Protein AF-A0AAU7ATS6-F1 (afdb_monomer_lite)

Sequence (263 aa):
MPSRSALPRCVAQILGCAVHEVPPADEGADPIAWTGAWLGRRGLTLVPVPDAPSFGFGGPWIARLADGRFVVRFGAPESDTIDDPDGGAAADVVAGWTVVPLDLAAWTPPAVREPTAGHIEAVLVFAEPTGPATAVAAVLAVPGRGLEGDRYWAGTGSMGGTERPGMQLTLVAAEDLEELGIPADVARRNIVTRGVDLDALIGREFRAGDVVLVGRRRCEPCAHLQRLSGDRPVLRPLVHRGGLRADVVTGGTLRPGDAVVPR

Secondary structure (DSSP, 8-state):
---TTHHHHHHHHHHTS-GGGSPPPPTTS-HHHHHHHHHHTTTEEEEEPTTTTT--EEEEEEEEETTS-EEEEEESTT--EEE-TT------EEEEEEEEES-TTT--PPPPPPPPPEEEEEEEE-SSSSSPPEE-S-EEEETTTEETTSTTTTT-BTTBSS-STT-SEEEEEHHHHHHHT--HHHHT-SEEEES--TTTTBT-EEEETTEEEEEEEE----HHHHHHTTTS--TTTTTTTS-EEEEEEE-EEE-TT-EEEE-

Radius of gyration: 20.19 Å; chains: 1; bounding box: 55×33×53 Å

Organism: NCBI:txid2997339

pLDDT: mean 88.01, std 11.86, range [30.38, 98.81]

Foldseek 3Di:
DQPLQAPLVLVCVQVVHDSVVRDGDDPPDDRQVRSQVVCVVVQKGKDKDPPQQQDFDQGWKWFAFPSGHIWIDHGGNLFQLTHGVVDDDDGGTDIIIDIDGNDPVPDDDDDQDAKWKWAWQWFWAALAQLGFTDTDQKWKQDFQQATPNHCQNVLNHPVGHSNDFLSRFFEAEPVLCVVLVHDPRLLVGGTYIYGTPQQSQAQFWKDFAPWIKHWHDAPQHHVSSVVSNPPDDDRVSCSVRSGTRIGTPDIDMHGRVTMIGTD

InterPro domains:
  IPR005302 Molybdenum cofactor sulfurase, C-terminal [PF03473] (180-260)
  IPR005302 Molybdenum cofactor sulfurase, C-terminal [PS51340] (134-263)
  IPR011037 Pyruvate kinase-like, insert domain superfamily [SSF50800] (116-261)
  IPR052716 MOSC domain-containing protein [PTHR36930] (115-261)

Structure (mmCIF, N/CA/C/O backbone):
data_AF-A0AAU7ATS6-F1
#
_entry.id   AF-A0AAU7ATS6-F1
#
loop_
_atom_site.group_PDB
_atom_site.id
_atom_site.type_symbol
_atom_site.label_atom_id
_atom_site.label_alt_id
_atom_site.label_comp_id
_atom_site.label_asym_id
_atom_site.label_entity_id
_atom_site.label_seq_id
_atom_site.pdbx_PDB_ins_code
_atom_site.Cartn_x
_atom_site.Cartn_y
_atom_site.Cartn_z
_atom_site.occupancy
_atom_site.B_iso_or_equiv
_atom_site.auth_seq_id
_atom_site.auth_comp_id
_atom_site.auth_asym_id
_atom_site.auth_atom_id
_atom_site.pdbx_PDB_model_num
ATOM 1 N N . MET A 1 1 ? 34.005 0.241 -13.886 1.00 30.38 1 MET A N 1
ATOM 2 C CA . MET A 1 1 ? 33.037 0.138 -15.002 1.00 30.38 1 MET A CA 1
ATOM 3 C C . MET A 1 1 ? 31.668 -0.033 -14.373 1.00 30.38 1 MET A C 1
ATOM 5 O O . MET A 1 1 ? 31.519 -1.004 -13.641 1.00 30.38 1 MET A O 1
ATOM 9 N N . PRO A 1 2 ? 30.723 0.905 -14.537 1.00 37.78 2 PRO A N 1
ATOM 10 C CA . PRO A 1 2 ? 29.405 0.755 -13.931 1.00 37.78 2 PRO A CA 1
ATOM 11 C C . PRO A 1 2 ? 28.734 -0.489 -14.526 1.00 37.78 2 PRO A C 1
ATOM 13 O O . PRO A 1 2 ? 28.804 -0.710 -15.737 1.00 37.78 2 PRO A O 1
ATOM 16 N N . SER A 1 3 ? 28.176 -1.334 -13.657 1.00 42.81 3 SER A N 1
ATOM 17 C CA . SER A 1 3 ? 27.426 -2.549 -13.997 1.00 42.81 3 SER A CA 1
ATOM 18 C C . SER A 1 3 ? 26.455 -2.254 -15.145 1.00 42.81 3 SER A C 1
ATOM 20 O O . SER A 1 3 ? 25.436 -1.596 -14.958 1.00 42.81 3 SER A O 1
ATOM 22 N N . ARG A 1 4 ? 26.750 -2.756 -16.353 1.00 48.88 4 ARG A N 1
ATOM 23 C CA . ARG A 1 4 ? 25.816 -2.757 -17.496 1.00 48.88 4 ARG A CA 1
ATOM 24 C C . ARG A 1 4 ? 24.593 -3.673 -17.243 1.00 48.88 4 ARG A C 1
ATOM 26 O O . ARG A 1 4 ? 23.782 -3.841 -18.146 1.00 48.88 4 ARG A O 1
ATOM 33 N N . SER A 1 5 ? 24.455 -4.289 -16.058 1.00 54.94 5 SER A N 1
ATOM 34 C CA . SER A 1 5 ? 23.592 -5.460 -15.823 1.00 54.94 5 SER A CA 1
ATOM 35 C C . SER A 1 5 ? 22.259 -5.204 -15.101 1.00 54.94 5 SER A C 1
ATOM 37 O O . SER A 1 5 ? 21.476 -6.139 -14.942 1.00 54.94 5 SER A O 1
ATOM 39 N N . ALA A 1 6 ? 21.952 -3.956 -14.734 1.00 76.31 6 ALA A N 1
ATOM 40 C CA . ALA A 1 6 ? 20.763 -3.657 -13.933 1.00 76.31 6 ALA A CA 1
ATOM 41 C C . ALA A 1 6 ? 19.457 -3.516 -14.746 1.00 76.31 6 ALA A C 1
ATOM 43 O O . ALA A 1 6 ? 18.404 -3.984 -14.315 1.00 76.31 6 ALA A O 1
ATOM 44 N N . LEU A 1 7 ? 19.491 -2.911 -15.943 1.00 89.31 7 LEU A N 1
ATOM 45 C CA . LEU A 1 7 ? 18.256 -2.563 -16.669 1.00 89.31 7 LEU A CA 1
ATOM 46 C C . LEU A 1 7 ? 17.419 -3.788 -17.100 1.00 89.31 7 LEU A C 1
ATOM 48 O O . LEU A 1 7 ? 16.217 -3.787 -16.822 1.00 89.31 7 LEU A O 1
ATOM 52 N N . PRO A 1 8 ? 17.992 -4.857 -17.696 1.00 91.56 8 PRO A N 1
ATOM 53 C CA . PRO A 1 8 ? 17.221 -6.058 -18.020 1.00 91.56 8 PRO A CA 1
ATOM 54 C C . PRO A 1 8 ? 16.580 -6.714 -16.794 1.00 91.56 8 PRO A C 1
ATOM 56 O O . PRO A 1 8 ? 15.461 -7.211 -16.884 1.00 91.56 8 PRO A O 1
ATOM 59 N N . ARG A 1 9 ? 17.245 -6.661 -15.629 1.00 89.75 9 ARG A N 1
ATOM 60 C CA . ARG A 1 9 ? 16.682 -7.147 -14.361 1.00 89.75 9 ARG A CA 1
ATOM 61 C C . ARG A 1 9 ? 15.489 -6.314 -13.909 1.00 89.75 9 ARG A C 1
ATOM 63 O O . ARG A 1 9 ? 14.468 -6.893 -13.551 1.00 89.75 9 ARG A O 1
ATOM 70 N N . CYS A 1 10 ? 15.587 -4.983 -13.973 1.00 91.00 10 CYS A N 1
ATOM 71 C CA . CYS A 1 10 ? 14.461 -4.099 -13.670 1.00 91.00 10 CYS A CA 1
ATOM 72 C C . CYS A 1 10 ? 13.261 -4.393 -14.577 1.00 91.00 10 CYS A C 1
ATOM 74 O O . CYS A 1 10 ? 12.141 -4.529 -14.094 1.00 91.00 10 CYS A O 1
ATOM 76 N N . VAL A 1 11 ? 13.492 -4.536 -15.885 1.00 93.25 11 VAL A N 1
ATOM 77 C CA . VAL A 1 11 ? 12.429 -4.847 -16.852 1.00 93.25 11 VAL A CA 1
ATOM 78 C C . VAL A 1 11 ? 11.821 -6.218 -16.574 1.00 93.25 11 VAL A C 1
ATOM 80 O O . VAL A 1 11 ? 10.604 -6.320 -16.479 1.00 93.25 11 VAL A O 1
ATOM 83 N N . ALA A 1 12 ? 12.642 -7.254 -16.387 1.00 90.75 12 ALA A N 1
ATOM 84 C CA . ALA A 1 12 ? 12.163 -8.604 -16.092 1.00 90.75 12 ALA A CA 1
ATOM 85 C C . ALA A 1 12 ? 11.291 -8.628 -14.834 1.00 90.75 12 ALA A C 1
ATOM 87 O O . ALA A 1 12 ? 10.216 -9.221 -14.822 1.00 90.75 12 ALA A O 1
ATOM 88 N N . GLN A 1 13 ? 11.716 -7.901 -13.801 1.00 86.75 13 GLN A N 1
ATOM 89 C CA . GLN A 1 13 ? 10.957 -7.742 -12.572 1.00 86.75 13 GLN A CA 1
ATOM 90 C C . GLN A 1 13 ? 9.608 -7.053 -12.794 1.00 86.75 13 GLN A C 1
ATOM 92 O O . GLN A 1 13 ? 8.604 -7.538 -12.280 1.00 86.75 13 GLN A O 1
ATOM 97 N N . ILE A 1 14 ? 9.566 -5.951 -13.548 1.00 89.19 14 ILE A N 1
ATOM 98 C CA . ILE A 1 14 ? 8.311 -5.242 -13.849 1.00 89.19 14 ILE A CA 1
ATOM 99 C C . ILE A 1 14 ? 7.358 -6.123 -14.663 1.00 89.19 14 ILE A C 1
ATOM 101 O O . ILE A 1 14 ? 6.153 -6.098 -14.429 1.00 89.19 14 ILE A O 1
ATOM 105 N N . LEU A 1 15 ? 7.890 -6.911 -15.598 1.00 90.75 15 LEU A N 1
ATOM 106 C CA . LEU A 1 15 ? 7.104 -7.820 -16.434 1.00 90.75 15 LEU A CA 1
ATOM 107 C C . LEU A 1 15 ? 6.744 -9.139 -15.735 1.00 90.75 15 LEU A C 1
ATOM 109 O O . LEU A 1 15 ? 5.953 -9.907 -16.277 1.00 90.75 15 LEU A O 1
ATOM 113 N N . GLY A 1 16 ? 7.323 -9.421 -14.564 1.00 87.69 16 GLY A N 1
ATOM 114 C CA . GLY A 1 16 ? 7.152 -10.697 -13.870 1.00 87.69 16 GLY A CA 1
ATOM 115 C C . GLY A 1 16 ? 7.718 -11.900 -14.636 1.00 87.69 16 GLY A C 1
ATOM 116 O O . GLY A 1 16 ? 7.219 -13.009 -14.462 1.00 87.69 16 GLY A O 1
ATOM 117 N N . CYS A 1 17 ? 8.730 -11.700 -15.487 1.00 89.50 17 CYS A N 1
ATOM 118 C CA . CYS A 1 17 ? 9.369 -12.757 -16.277 1.00 89.50 17 CYS A CA 1
ATOM 119 C C . CYS A 1 17 ? 10.804 -13.050 -15.805 1.00 89.50 17 CYS A C 1
ATOM 121 O O . CYS A 1 17 ? 11.361 -12.356 -14.947 1.00 89.50 17 CYS A O 1
ATOM 123 N N . ALA A 1 18 ? 11.424 -14.104 -16.338 1.00 87.88 18 ALA A N 1
ATOM 124 C CA . ALA A 1 18 ? 12.795 -14.448 -15.999 1.00 87.88 18 ALA A CA 1
ATOM 125 C C . ALA A 1 18 ? 13.794 -13.487 -16.665 1.00 87.88 18 ALA A C 1
ATOM 127 O O . ALA A 1 18 ? 13.645 -13.094 -17.818 1.00 87.88 18 ALA A O 1
ATOM 128 N N . VAL A 1 19 ? 14.880 -13.148 -15.959 1.00 87.69 19 VAL A N 1
ATOM 129 C CA . VAL A 1 19 ? 15.877 -12.161 -16.431 1.00 87.69 19 VAL A CA 1
ATOM 130 C C . VAL A 1 19 ? 16.465 -12.519 -17.797 1.00 87.69 19 VAL A C 1
ATOM 132 O O . VAL A 1 19 ? 16.678 -11.635 -18.616 1.00 87.69 19 VAL A O 1
ATOM 135 N N . HIS A 1 20 ? 16.699 -13.804 -18.071 1.00 88.62 20 HIS A N 1
ATOM 136 C CA . HIS A 1 20 ? 17.261 -14.255 -19.347 1.00 88.62 20 HIS A CA 1
ATOM 137 C C . HIS A 1 20 ? 16.306 -14.063 -20.539 1.00 88.62 20 HIS A C 1
ATOM 139 O O . HIS A 1 20 ? 16.749 -14.111 -21.684 1.00 88.62 20 HIS A O 1
ATOM 145 N N . GLU A 1 21 ? 15.014 -13.838 -20.287 1.00 90.12 21 GLU A N 1
ATOM 146 C CA . GLU A 1 21 ? 14.040 -13.494 -21.325 1.00 90.12 21 GLU A CA 1
ATOM 147 C C . GLU A 1 21 ? 14.174 -12.034 -21.770 1.00 90.12 21 GLU A C 1
ATOM 149 O O . GLU A 1 21 ? 13.700 -11.686 -22.854 1.00 90.12 21 GLU A O 1
ATOM 154 N N . VAL A 1 22 ? 14.832 -11.191 -20.962 1.00 92.25 22 VAL A N 1
ATOM 155 C CA . VAL A 1 22 ? 15.135 -9.794 -21.276 1.00 92.25 22 VAL A CA 1
ATOM 156 C C . VAL A 1 22 ? 16.600 -9.682 -21.712 1.00 92.25 22 VAL A C 1
ATOM 158 O O . VAL A 1 22 ? 17.509 -9.717 -20.881 1.00 92.25 22 VAL A O 1
ATOM 161 N N . PRO A 1 23 ? 16.868 -9.558 -23.018 1.00 91.31 23 PRO A N 1
ATOM 162 C CA . PRO A 1 23 ? 18.227 -9.467 -23.518 1.00 91.31 23 PRO A CA 1
ATOM 163 C C . PRO A 1 23 ? 18.883 -8.130 -23.116 1.00 91.31 23 PRO A C 1
ATOM 165 O O . PRO A 1 23 ? 18.192 -7.117 -22.979 1.00 91.31 23 PRO A O 1
ATOM 168 N N . PRO A 1 24 ? 20.209 -8.106 -22.897 1.00 90.31 24 PRO A N 1
ATOM 169 C CA . PRO A 1 24 ? 20.939 -6.865 -22.664 1.00 90.31 24 PRO A CA 1
ATOM 170 C C . PRO A 1 24 ? 21.040 -6.046 -23.953 1.00 90.31 24 PRO A C 1
ATOM 172 O O . PRO A 1 24 ? 20.995 -6.604 -25.047 1.00 90.31 24 PRO A O 1
ATOM 175 N N . ALA A 1 25 ? 21.236 -4.733 -23.815 1.00 89.75 25 ALA A N 1
ATOM 176 C CA . ALA A 1 25 ? 21.478 -3.869 -24.963 1.00 89.75 25 ALA A CA 1
ATOM 177 C C . ALA A 1 25 ? 22.769 -4.249 -25.700 1.00 89.75 25 ALA A C 1
ATOM 179 O O . ALA A 1 25 ? 23.770 -4.604 -25.066 1.00 89.75 25 ALA A O 1
ATOM 180 N N . ASP A 1 26 ? 22.739 -4.128 -27.029 1.00 88.00 26 ASP A N 1
ATOM 181 C CA . ASP A 1 26 ? 23.907 -4.369 -27.875 1.00 88.00 26 ASP A CA 1
ATOM 182 C C . ASP A 1 26 ? 25.075 -3.457 -27.478 1.00 88.00 26 ASP A C 1
ATOM 184 O O . ASP A 1 26 ? 24.902 -2.348 -26.958 1.00 88.00 26 ASP A O 1
ATOM 188 N N . GLU A 1 27 ? 26.299 -3.917 -27.729 1.00 85.94 27 GLU A N 1
ATOM 189 C CA . GLU A 1 27 ? 27.485 -3.147 -27.382 1.00 85.94 27 GLU A CA 1
ATOM 190 C C . GLU A 1 27 ? 27.500 -1.784 -28.095 1.00 85.94 27 GLU A C 1
ATOM 192 O O . GLU A 1 27 ? 27.431 -1.694 -29.317 1.00 85.94 27 GLU A O 1
ATOM 197 N N . GLY A 1 28 ? 27.588 -0.706 -27.308 1.00 85.25 28 GLY A N 1
ATOM 198 C CA . GLY A 1 28 ? 27.597 0.670 -27.815 1.00 85.25 28 GLY A CA 1
ATOM 199 C C . GLY A 1 28 ? 26.212 1.275 -28.071 1.00 85.25 28 GLY A C 1
ATOM 200 O O . GLY A 1 28 ? 26.135 2.473 -28.338 1.00 85.25 28 GLY A O 1
ATOM 201 N N . ALA A 1 29 ? 25.129 0.502 -27.945 1.00 89.00 29 ALA A N 1
ATOM 202 C CA . ALA A 1 29 ? 23.770 1.030 -28.023 1.00 89.00 29 ALA A CA 1
ATOM 203 C C . ALA A 1 29 ? 23.381 1.789 -26.742 1.00 89.00 29 ALA A C 1
ATOM 205 O O . ALA A 1 29 ? 23.835 1.462 -25.641 1.00 89.00 29 ALA A O 1
ATOM 206 N N . ASP A 1 30 ? 22.493 2.781 -26.875 1.00 90.88 30 ASP A N 1
ATOM 207 C CA . ASP A 1 30 ? 21.832 3.381 -25.715 1.00 90.88 30 ASP A CA 1
ATOM 208 C C . ASP A 1 30 ? 20.895 2.343 -25.063 1.00 90.88 30 ASP A C 1
ATOM 210 O O . ASP A 1 30 ? 19.980 1.847 -25.735 1.00 90.88 30 ASP A O 1
ATOM 214 N N . PRO A 1 31 ? 21.081 2.000 -23.772 1.00 90.75 31 PRO A N 1
ATOM 215 C CA . PRO A 1 31 ? 20.318 0.929 -23.141 1.00 90.75 31 PRO A CA 1
ATOM 216 C C . PRO A 1 31 ? 18.808 1.167 -23.119 1.00 90.75 31 PRO A C 1
ATOM 218 O O . PRO A 1 31 ? 18.041 0.212 -23.234 1.00 90.75 31 PRO A O 1
ATOM 221 N N . ILE A 1 32 ? 18.368 2.420 -22.983 1.00 92.94 32 ILE A N 1
ATOM 222 C CA . ILE A 1 32 ? 16.947 2.767 -22.889 1.00 92.94 32 ILE A CA 1
ATOM 223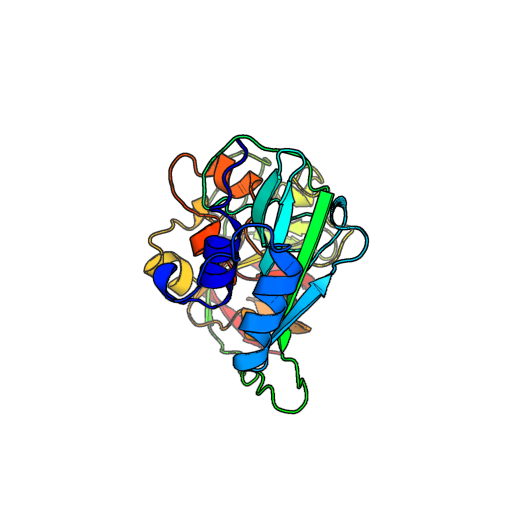 C C . ILE A 1 32 ? 16.282 2.670 -24.257 1.00 92.94 32 ILE A C 1
ATOM 225 O O . ILE A 1 32 ? 15.263 1.991 -24.384 1.00 92.94 32 ILE A O 1
ATOM 229 N N . ALA A 1 33 ? 16.864 3.289 -25.287 1.00 92.50 33 ALA A N 1
ATOM 230 C CA . ALA A 1 33 ? 16.341 3.235 -26.648 1.00 92.50 33 ALA A CA 1
ATOM 231 C C . ALA A 1 33 ? 16.272 1.791 -27.165 1.00 92.50 33 ALA A C 1
ATOM 233 O O . ALA A 1 33 ? 15.258 1.373 -27.728 1.00 92.50 33 ALA A O 1
ATOM 234 N N . TRP A 1 34 ? 17.322 1.007 -26.910 1.00 94.38 34 TRP A N 1
ATOM 235 C CA . TRP A 1 34 ? 17.371 -0.399 -27.294 1.00 94.38 34 TRP A CA 1
ATOM 236 C C . TRP A 1 34 ? 16.294 -1.225 -26.574 1.00 94.38 34 TRP A C 1
ATOM 238 O O . TRP A 1 34 ? 15.533 -1.958 -27.209 1.00 94.38 34 TRP A O 1
ATOM 248 N N . THR A 1 35 ? 16.164 -1.048 -25.254 1.00 94.62 35 THR A N 1
ATOM 249 C CA . THR A 1 35 ? 15.143 -1.738 -24.447 1.00 94.62 35 THR A CA 1
ATOM 250 C C . THR A 1 35 ? 13.732 -1.348 -24.883 1.00 94.62 35 THR A C 1
ATOM 252 O O . THR A 1 35 ? 12.859 -2.209 -24.978 1.00 94.62 35 THR A O 1
ATOM 255 N N . GLY A 1 36 ? 13.504 -0.073 -25.212 1.00 94.06 36 GLY A N 1
ATOM 256 C CA . GLY A 1 36 ? 12.238 0.412 -25.759 1.00 94.06 36 GLY A CA 1
ATOM 257 C C . GLY A 1 36 ? 11.872 -0.271 -27.080 1.00 94.06 36 GLY A C 1
ATOM 258 O O . GLY A 1 36 ? 10.744 -0.733 -27.239 1.00 94.06 36 GLY A O 1
ATOM 259 N N . ALA A 1 37 ? 12.831 -0.428 -27.997 1.00 93.94 37 ALA A N 1
ATOM 260 C CA . ALA A 1 37 ? 12.611 -1.151 -29.252 1.00 93.94 37 ALA A CA 1
ATOM 261 C C . ALA A 1 37 ? 12.285 -2.641 -29.025 1.00 93.94 37 ALA A C 1
ATOM 263 O O . ALA A 1 37 ? 11.419 -3.204 -29.703 1.00 93.94 37 ALA A O 1
ATOM 264 N N . TRP A 1 38 ? 12.940 -3.284 -28.053 1.00 94.94 38 TRP A N 1
ATOM 265 C CA . TRP A 1 38 ? 12.645 -4.668 -27.670 1.00 94.94 38 TRP A CA 1
ATOM 266 C C . TRP A 1 38 ? 11.255 -4.822 -27.022 1.00 94.94 38 TRP A C 1
ATOM 268 O O . TRP A 1 38 ? 10.526 -5.763 -27.357 1.00 94.94 38 TRP A O 1
ATOM 278 N N . LEU A 1 39 ? 10.859 -3.888 -26.148 1.00 95.50 39 LEU A N 1
ATOM 279 C CA . LEU A 1 39 ? 9.521 -3.821 -25.545 1.00 95.50 39 LEU A CA 1
ATOM 280 C C . LEU A 1 39 ? 8.432 -3.594 -26.601 1.00 95.50 39 LEU A C 1
ATOM 282 O O . LEU A 1 39 ? 7.359 -4.189 -26.503 1.00 95.50 39 LEU A O 1
ATOM 286 N N . GLY A 1 40 ? 8.726 -2.826 -27.653 1.00 93.56 40 GLY A N 1
ATOM 287 C CA . GLY A 1 40 ? 7.796 -2.568 -28.755 1.00 93.56 40 GLY A CA 1
ATOM 288 C C . GLY A 1 40 ? 7.290 -3.845 -29.432 1.00 93.56 40 GLY A C 1
ATOM 289 O O . GLY A 1 40 ? 6.115 -3.939 -29.780 1.00 93.56 40 GLY A O 1
ATOM 290 N N . ARG A 1 41 ? 8.125 -4.893 -29.515 1.00 91.25 41 ARG A N 1
ATOM 291 C CA . ARG A 1 41 ? 7.722 -6.218 -30.038 1.00 91.25 41 ARG A CA 1
ATOM 292 C C . ARG A 1 41 ? 6.691 -6.942 -29.164 1.00 91.25 41 ARG A C 1
ATOM 294 O O . ARG A 1 41 ? 6.143 -7.953 -29.585 1.00 91.25 41 ARG A O 1
ATOM 301 N N . ARG A 1 42 ? 6.459 -6.445 -27.950 1.00 92.06 42 ARG A N 1
ATOM 302 C CA . ARG A 1 42 ? 5.499 -6.952 -26.960 1.00 92.06 42 ARG A CA 1
ATOM 303 C C . ARG A 1 42 ? 4.333 -5.986 -26.743 1.00 92.06 42 ARG A C 1
ATOM 305 O O . ARG A 1 42 ? 3.580 -6.160 -25.795 1.00 92.06 42 ARG A O 1
ATOM 312 N N . GLY A 1 43 ? 4.197 -4.959 -27.588 1.00 92.56 43 GLY A N 1
ATOM 313 C CA . GLY A 1 43 ? 3.166 -3.934 -27.425 1.00 92.56 43 GLY A CA 1
ATOM 314 C C . GLY A 1 43 ? 3.380 -3.056 -26.190 1.00 92.56 43 GLY A C 1
ATOM 315 O O . GLY A 1 43 ? 2.412 -2.533 -25.648 1.00 92.56 43 GLY A O 1
ATOM 316 N N . LEU A 1 44 ? 4.626 -2.905 -25.733 1.00 95.00 44 LEU A N 1
ATOM 317 C CA . LEU A 1 44 ? 5.008 -2.082 -24.586 1.00 95.00 44 LEU A CA 1
ATOM 318 C C . LEU A 1 44 ? 6.006 -0.998 -25.010 1.00 95.00 44 LEU A C 1
ATOM 320 O O . LEU A 1 44 ? 6.661 -1.109 -26.044 1.00 95.00 44 LEU A O 1
ATOM 324 N N . THR A 1 45 ? 6.172 0.034 -24.190 1.00 93.81 45 THR A N 1
ATOM 325 C CA . THR A 1 45 ? 7.206 1.059 -24.375 1.00 93.81 45 THR A CA 1
ATOM 326 C C . THR A 1 45 ? 7.698 1.610 -23.037 1.00 93.81 45 THR A C 1
ATOM 328 O O . THR A 1 45 ? 7.055 1.416 -22.004 1.00 93.81 45 THR A O 1
ATOM 331 N N . LEU A 1 46 ? 8.844 2.296 -23.057 1.00 94.62 46 LEU A N 1
ATOM 332 C CA . LEU A 1 46 ? 9.345 3.088 -21.934 1.00 94.62 46 LEU A CA 1
ATOM 333 C C . LEU A 1 46 ? 8.952 4.549 -22.137 1.00 94.62 46 LEU A C 1
ATOM 335 O O . LEU A 1 46 ? 9.375 5.180 -23.106 1.00 94.62 46 LEU A O 1
ATOM 339 N N . VAL A 1 47 ? 8.191 5.101 -21.197 1.00 93.56 47 VAL A N 1
ATOM 340 C CA . VAL A 1 47 ? 7.870 6.531 -21.165 1.00 93.56 47 VAL A CA 1
ATOM 341 C C . VAL A 1 47 ? 8.751 7.203 -20.117 1.00 93.56 47 VAL A C 1
ATOM 343 O O . VAL A 1 47 ? 8.738 6.762 -18.966 1.00 93.56 47 VAL A O 1
ATOM 346 N N . PRO A 1 48 ? 9.531 8.239 -20.482 1.00 93.94 48 PRO A N 1
ATOM 347 C CA . PRO A 1 48 ? 10.338 8.968 -19.519 1.00 93.94 48 PRO A CA 1
ATOM 348 C C . PRO A 1 48 ? 9.446 9.673 -18.501 1.00 93.94 48 PRO A C 1
ATOM 350 O O . PRO A 1 48 ? 8.414 10.257 -18.831 1.00 93.94 48 PRO A O 1
ATOM 353 N N . VAL A 1 49 ? 9.884 9.626 -17.255 1.00 90.06 49 VAL A N 1
ATOM 354 C CA . VAL A 1 49 ? 9.233 10.272 -16.128 1.00 90.06 49 VAL A CA 1
ATOM 355 C C . VAL A 1 49 ? 9.734 11.717 -16.017 1.00 90.06 49 VAL A C 1
ATOM 357 O O . VAL A 1 49 ? 10.945 11.923 -15.882 1.00 90.06 49 VAL A O 1
ATOM 360 N N . PRO A 1 50 ? 8.845 12.726 -16.043 1.00 83.25 50 PRO A N 1
ATOM 361 C CA . PRO A 1 50 ? 9.234 14.094 -15.730 1.00 83.25 50 PRO A CA 1
ATOM 362 C C . PRO A 1 50 ? 9.562 14.218 -14.237 1.00 83.25 50 PRO A C 1
ATOM 364 O O . PRO A 1 50 ? 8.847 13.671 -13.402 1.00 83.25 50 PRO A O 1
ATOM 367 N N . ASP A 1 51 ? 10.638 14.942 -13.919 1.00 85.56 51 ASP A N 1
ATOM 368 C CA . ASP A 1 51 ? 11.102 15.192 -12.545 1.00 85.56 51 ASP A CA 1
ATOM 369 C C . ASP A 1 51 ? 11.217 13.915 -11.685 1.00 85.56 51 ASP A C 1
ATOM 371 O O . ASP A 1 51 ? 10.632 13.782 -10.612 1.00 85.56 51 ASP A O 1
ATOM 375 N N . ALA A 1 52 ? 11.993 12.943 -12.178 1.00 86.50 52 ALA A N 1
ATOM 376 C CA . ALA A 1 52 ? 12.194 11.643 -11.533 1.00 86.50 52 ALA A CA 1
ATOM 377 C C . ALA A 1 52 ? 12.514 11.678 -10.017 1.00 86.50 52 ALA A C 1
ATOM 379 O O . ALA A 1 52 ? 12.029 10.785 -9.321 1.00 86.50 52 ALA A O 1
ATOM 380 N N . PRO A 1 53 ? 13.269 12.655 -9.466 1.00 82.75 53 PRO A N 1
ATOM 381 C CA . PRO A 1 53 ? 13.499 12.741 -8.021 1.00 82.75 53 PRO A CA 1
ATOM 382 C C . PRO A 1 53 ? 12.223 12.936 -7.193 1.00 82.75 53 PRO A C 1
ATOM 384 O O . PRO A 1 53 ? 12.139 12.425 -6.078 1.00 82.75 53 PRO A O 1
ATOM 387 N N . SER A 1 54 ? 11.239 13.666 -7.724 1.00 79.25 54 SER A N 1
ATOM 388 C CA . SER A 1 54 ? 9.968 13.945 -7.046 1.00 79.25 54 SER A CA 1
ATOM 389 C C . SER A 1 54 ? 8.822 13.057 -7.538 1.00 79.25 54 SER A C 1
ATOM 391 O O . SER A 1 54 ? 7.692 13.177 -7.060 1.00 79.25 54 SER A O 1
ATOM 393 N N . PHE A 1 55 ? 9.091 12.156 -8.487 1.00 80.38 55 PHE A N 1
ATOM 394 C CA . PHE A 1 55 ? 8.053 11.370 -9.127 1.00 80.38 55 PHE A CA 1
ATOM 395 C C . PHE A 1 55 ? 7.407 10.364 -8.178 1.00 80.38 55 PHE A C 1
ATOM 397 O O . PHE A 1 55 ? 8.065 9.571 -7.501 1.00 80.38 55 PHE A O 1
ATOM 404 N N . GLY A 1 56 ? 6.077 10.377 -8.187 1.00 71.19 56 GLY A N 1
ATOM 405 C CA . GLY A 1 56 ? 5.243 9.437 -7.465 1.00 71.19 56 GLY A CA 1
ATOM 406 C C . GLY A 1 56 ? 4.363 8.641 -8.407 1.00 71.19 56 GLY A C 1
ATOM 407 O O . GLY A 1 56 ? 3.574 9.222 -9.150 1.00 71.19 56 GLY A O 1
ATOM 408 N N . PHE A 1 57 ? 4.431 7.317 -8.323 1.00 74.31 57 PHE A N 1
ATOM 409 C CA . PHE A 1 57 ? 3.598 6.432 -9.128 1.00 74.31 57 PHE A CA 1
ATOM 410 C C . PHE A 1 57 ? 3.134 5.234 -8.307 1.00 74.31 57 PHE A C 1
ATOM 412 O O . PHE A 1 57 ? 3.924 4.583 -7.636 1.00 74.31 57 PHE A O 1
ATOM 419 N N . GLY A 1 58 ? 1.834 4.935 -8.346 1.00 69.50 58 GLY A N 1
ATOM 420 C CA . GLY A 1 58 ? 1.256 3.811 -7.601 1.00 69.50 58 GLY A CA 1
ATOM 421 C C . GLY A 1 58 ? 1.699 2.429 -8.097 1.00 69.50 58 GLY A C 1
ATOM 422 O O . GLY A 1 58 ? 1.421 1.443 -7.425 1.00 69.50 58 GLY A O 1
ATOM 423 N N . GLY A 1 59 ? 2.371 2.353 -9.249 1.00 78.50 59 GLY A N 1
ATOM 424 C CA . GLY A 1 59 ? 2.956 1.132 -9.796 1.00 78.50 59 GLY A CA 1
ATOM 425 C C . GLY A 1 59 ? 4.489 1.148 -9.795 1.00 78.50 59 GLY A C 1
ATOM 426 O O . GLY A 1 59 ? 5.110 2.104 -9.316 1.00 78.50 59 GLY A O 1
ATOM 427 N N . PRO A 1 60 ? 5.116 0.094 -10.338 1.00 85.44 60 PRO A N 1
ATOM 428 C CA . PRO A 1 60 ? 6.559 0.046 -10.483 1.00 85.44 60 PRO A CA 1
ATOM 429 C C . PRO A 1 60 ? 7.053 0.985 -11.586 1.00 85.44 60 PRO A C 1
ATOM 431 O O . PRO A 1 60 ? 6.435 1.115 -12.644 1.00 85.44 60 PRO A O 1
ATOM 434 N N . TRP A 1 61 ? 8.219 1.578 -11.376 1.00 89.12 61 TRP A N 1
ATOM 435 C CA . TRP A 1 61 ? 8.942 2.331 -12.396 1.00 89.12 61 TRP A CA 1
ATOM 436 C C . TRP A 1 61 ? 10.447 2.113 -12.254 1.00 89.12 61 TRP A C 1
ATOM 438 O O . TRP A 1 61 ? 10.943 1.706 -11.204 1.00 89.12 61 TRP A O 1
ATOM 448 N N . ILE A 1 62 ? 11.180 2.341 -13.336 1.00 91.44 62 ILE A N 1
ATOM 449 C CA . ILE A 1 62 ? 12.630 2.171 -13.393 1.00 91.44 62 ILE A CA 1
ATOM 450 C C . ILE A 1 62 ? 13.266 3.518 -13.085 1.00 91.44 62 ILE A C 1
ATOM 452 O O . ILE A 1 62 ? 13.028 4.477 -13.814 1.00 91.44 62 ILE A O 1
ATOM 456 N N . ALA A 1 63 ? 14.103 3.589 -12.057 1.00 90.00 63 ALA A N 1
ATOM 457 C CA . ALA A 1 63 ? 14.927 4.756 -11.771 1.00 90.00 63 ALA A CA 1
ATOM 458 C C . ALA A 1 63 ? 16.378 4.485 -12.157 1.00 90.00 63 ALA A C 1
ATOM 460 O O . ALA A 1 63 ? 16.893 3.392 -11.931 1.00 90.00 63 ALA A O 1
ATOM 461 N N . ARG A 1 64 ? 17.055 5.497 -12.696 1.00 90.75 64 ARG A N 1
ATOM 462 C CA . ARG A 1 64 ? 18.512 5.519 -12.814 1.00 90.75 64 ARG A CA 1
ATOM 463 C C . ARG A 1 64 ? 19.083 6.370 -11.692 1.00 90.75 64 ARG A C 1
ATOM 465 O O . ARG A 1 64 ? 18.643 7.503 -11.495 1.00 90.75 64 ARG A O 1
ATOM 472 N N . LEU A 1 65 ? 20.070 5.824 -10.996 1.00 87.81 65 LEU A N 1
ATOM 473 C CA . LEU A 1 65 ? 20.770 6.489 -9.906 1.00 87.81 65 LEU A CA 1
ATOM 474 C C . LEU A 1 65 ? 21.990 7.268 -10.420 1.00 87.81 65 LEU A C 1
ATOM 476 O O . LEU A 1 65 ? 22.495 7.015 -11.520 1.00 87.81 65 LEU A O 1
ATOM 480 N N . ALA A 1 66 ? 22.479 8.216 -9.620 1.00 87.81 66 ALA A N 1
ATOM 481 C CA . ALA A 1 66 ? 23.636 9.055 -9.938 1.00 87.81 66 ALA A CA 1
ATOM 482 C C . ALA A 1 66 ? 24.924 8.246 -10.191 1.00 87.81 66 ALA A C 1
ATOM 484 O O . ALA A 1 66 ? 25.774 8.660 -10.976 1.00 87.81 66 ALA A O 1
ATOM 485 N N . ASP A 1 67 ? 25.043 7.062 -9.586 1.00 85.50 67 ASP A N 1
ATOM 486 C CA . ASP A 1 67 ? 26.150 6.121 -9.803 1.00 85.50 67 ASP A CA 1
ATOM 487 C C . ASP A 1 67 ? 26.005 5.259 -11.078 1.00 85.50 67 ASP A C 1
ATOM 489 O O . ASP A 1 67 ? 26.869 4.436 -11.389 1.00 85.50 67 ASP A O 1
ATOM 493 N N . GLY A 1 68 ? 24.928 5.467 -11.842 1.00 84.75 68 GLY A N 1
ATOM 494 C CA . GLY A 1 68 ? 24.653 4.806 -13.114 1.00 84.75 68 GLY A CA 1
ATOM 495 C C . GLY A 1 68 ? 23.862 3.502 -13.015 1.00 84.75 68 GLY A C 1
ATOM 496 O O . GLY A 1 68 ? 23.520 2.952 -14.063 1.00 84.75 68 GLY A O 1
ATOM 497 N N . ARG A 1 69 ? 23.547 3.008 -11.810 1.00 86.94 69 ARG A N 1
ATOM 498 C CA . ARG A 1 69 ? 22.714 1.808 -11.633 1.00 86.94 69 ARG A CA 1
ATOM 499 C C . ARG A 1 69 ? 21.252 2.077 -11.982 1.00 86.94 69 ARG A C 1
ATOM 501 O O . ARG A 1 69 ? 20.783 3.214 -11.913 1.00 86.94 69 ARG A O 1
ATOM 508 N N . PHE A 1 70 ? 20.535 1.012 -12.332 1.00 88.94 70 PHE A N 1
ATOM 509 C CA . PHE A 1 70 ? 19.084 1.026 -12.497 1.00 88.94 70 PHE A CA 1
ATOM 510 C C . PHE A 1 70 ? 18.431 0.258 -11.352 1.00 88.94 70 PHE A C 1
ATOM 512 O O . PHE A 1 70 ? 18.908 -0.808 -10.976 1.00 88.94 70 PHE A O 1
ATOM 519 N N . VAL A 1 71 ? 17.339 0.787 -10.812 1.00 86.75 71 VAL A N 1
ATOM 520 C CA . VAL A 1 71 ? 16.580 0.162 -9.723 1.00 86.75 71 VAL A CA 1
ATOM 521 C C . VAL A 1 71 ? 15.090 0.206 -10.025 1.00 86.75 71 VAL A C 1
ATOM 523 O O . VAL A 1 71 ? 14.629 1.064 -10.784 1.00 86.75 71 VAL A O 1
ATOM 526 N N . VAL A 1 72 ? 14.325 -0.706 -9.427 1.00 86.44 72 VAL A N 1
ATOM 527 C CA . VAL A 1 72 ? 12.863 -0.631 -9.461 1.00 86.44 72 VAL A CA 1
ATOM 528 C C . VAL A 1 72 ? 12.399 0.165 -8.250 1.00 86.44 72 VAL A C 1
ATOM 530 O O . VAL A 1 72 ? 12.767 -0.115 -7.112 1.00 86.44 72 VAL A O 1
ATOM 533 N N . ARG A 1 73 ? 11.584 1.182 -8.501 1.00 81.69 73 ARG A N 1
ATOM 534 C CA . ARG A 1 73 ? 10.931 1.998 -7.482 1.00 81.69 73 ARG A CA 1
ATOM 535 C C . ARG A 1 73 ? 9.443 1.684 -7.470 1.00 81.69 73 ARG A C 1
ATOM 537 O O . ARG A 1 73 ? 8.856 1.447 -8.524 1.00 81.69 73 ARG A O 1
ATOM 544 N N . PHE A 1 74 ? 8.831 1.748 -6.294 1.00 75.00 74 PHE A N 1
ATOM 545 C CA . PHE A 1 74 ? 7.379 1.665 -6.144 1.00 75.00 74 PHE A CA 1
ATOM 546 C C . PHE A 1 74 ? 6.855 2.821 -5.294 1.00 75.00 74 PHE A C 1
ATOM 548 O O . PHE A 1 74 ? 7.464 3.198 -4.290 1.00 75.00 74 PHE A O 1
ATOM 555 N N . GLY A 1 75 ? 5.669 3.312 -5.643 1.00 62.25 75 GLY A N 1
ATOM 556 C CA . GLY A 1 75 ? 4.873 4.196 -4.800 1.00 62.25 75 GLY A CA 1
ATOM 557 C C . GLY A 1 75 ? 5.025 5.693 -5.090 1.00 62.25 75 GLY A C 1
ATOM 558 O O . GLY A 1 75 ? 5.835 6.147 -5.899 1.00 62.25 75 GLY A O 1
ATOM 559 N N . ALA A 1 76 ? 4.170 6.469 -4.416 1.00 55.75 76 ALA A N 1
ATOM 560 C CA . ALA A 1 76 ? 4.262 7.927 -4.327 1.00 55.75 76 ALA A CA 1
ATOM 561 C C . ALA A 1 76 ? 5.630 8.341 -3.732 1.00 55.75 76 ALA A C 1
ATOM 563 O O . ALA A 1 76 ? 6.279 7.494 -3.122 1.00 55.75 76 ALA A O 1
ATOM 564 N N . PRO A 1 77 ? 6.058 9.615 -3.804 1.00 50.47 77 PRO A N 1
ATOM 565 C CA . PRO A 1 77 ? 7.412 10.036 -3.402 1.00 50.47 77 PRO A CA 1
ATOM 566 C C . PRO A 1 77 ? 7.734 9.712 -1.929 1.00 50.47 77 PRO A C 1
ATOM 568 O O . PRO A 1 77 ? 8.884 9.651 -1.525 1.00 50.47 77 PRO A O 1
ATOM 571 N N . GLU A 1 78 ? 6.688 9.472 -1.135 1.00 47.75 78 GLU A N 1
ATOM 572 C CA . GLU A 1 78 ? 6.687 9.081 0.278 1.00 47.75 78 GLU A CA 1
ATOM 573 C C . GLU A 1 78 ? 7.096 7.619 0.542 1.00 47.75 78 GLU A C 1
ATOM 575 O O . GLU A 1 78 ? 7.412 7.239 1.669 1.00 47.75 78 GLU A O 1
ATOM 580 N N . SER A 1 79 ? 7.021 6.772 -0.482 1.00 51.84 79 SER A N 1
ATOM 581 C CA . SER A 1 79 ? 7.373 5.360 -0.454 1.00 51.84 79 SER A CA 1
ATOM 582 C C . SER A 1 79 ? 8.781 5.232 -1.023 1.00 51.84 79 SER A C 1
ATOM 584 O O . SER A 1 79 ? 8.967 5.063 -2.223 1.00 51.84 79 SER A O 1
ATOM 586 N N . ASP A 1 80 ? 9.796 5.299 -0.161 1.00 58.09 80 ASP A N 1
ATOM 587 C CA . ASP A 1 80 ? 11.200 5.001 -0.505 1.00 58.09 80 ASP A CA 1
ATOM 588 C C . ASP A 1 80 ? 11.424 3.522 -0.892 1.00 58.09 80 ASP A C 1
ATOM 590 O O . ASP A 1 80 ? 12.479 2.947 -0.643 1.00 58.09 80 ASP A O 1
ATOM 594 N N . THR A 1 81 ? 10.418 2.846 -1.440 1.00 57.19 81 THR A N 1
ATOM 595 C CA . THR A 1 81 ? 10.487 1.448 -1.848 1.00 57.19 81 THR A CA 1
ATOM 596 C C . THR A 1 81 ? 11.395 1.338 -3.054 1.00 57.19 81 THR A C 1
ATOM 598 O O . THR A 1 81 ? 10.984 1.564 -4.190 1.00 57.19 81 THR A O 1
ATOM 601 N N . ILE A 1 82 ? 12.657 1.040 -2.761 1.00 65.12 82 ILE A N 1
ATOM 602 C CA . ILE A 1 82 ? 13.715 0.741 -3.713 1.00 65.12 82 ILE A CA 1
ATOM 603 C C . ILE A 1 82 ? 13.931 -0.765 -3.655 1.00 65.12 82 ILE A C 1
ATOM 605 O O . ILE A 1 82 ? 14.280 -1.301 -2.605 1.00 65.12 82 ILE A O 1
ATOM 609 N N . ASP A 1 83 ? 13.732 -1.428 -4.784 1.00 68.81 83 ASP A N 1
ATOM 610 C CA . ASP A 1 83 ? 14.262 -2.760 -5.017 1.00 68.81 83 ASP A CA 1
ATOM 611 C C . ASP A 1 83 ? 15.435 -2.621 -5.984 1.00 68.81 83 ASP A C 1
ATOM 613 O O . ASP A 1 83 ? 15.264 -2.285 -7.161 1.00 68.81 83 ASP A O 1
ATOM 617 N N . ASP A 1 84 ? 16.635 -2.784 -5.440 1.00 71.69 84 ASP A N 1
ATOM 618 C CA . ASP A 1 84 ? 17.882 -2.697 -6.181 1.00 71.69 84 ASP A CA 1
ATOM 619 C C . ASP A 1 84 ? 18.322 -4.108 -6.589 1.00 71.69 84 ASP A C 1
ATOM 621 O O . ASP A 1 84 ? 18.782 -4.866 -5.728 1.00 71.69 84 ASP A O 1
ATOM 625 N N . PRO A 1 85 ? 18.208 -4.484 -7.876 1.00 64.31 85 PRO A N 1
ATOM 626 C CA . PRO A 1 85 ? 18.514 -5.843 -8.311 1.00 64.31 85 PRO A CA 1
ATOM 627 C C . PRO A 1 85 ? 19.989 -6.223 -8.150 1.00 64.31 85 PRO A C 1
ATOM 629 O O . PRO A 1 85 ? 20.306 -7.412 -8.112 1.00 64.31 85 PRO A O 1
ATOM 632 N N . ASP A 1 86 ? 20.878 -5.229 -8.097 1.00 63.88 86 ASP A N 1
ATOM 633 C CA . ASP A 1 86 ? 22.324 -5.425 -7.995 1.00 63.88 86 ASP A CA 1
ATOM 634 C C . ASP A 1 86 ? 22.816 -5.298 -6.538 1.00 63.88 86 ASP A C 1
ATOM 636 O O . ASP A 1 86 ? 23.944 -5.690 -6.233 1.00 63.88 86 ASP A O 1
ATOM 640 N N . GLY A 1 87 ? 21.969 -4.792 -5.634 1.00 63.19 87 GLY A N 1
ATOM 641 C CA . GLY A 1 87 ? 22.330 -4.455 -4.262 1.00 63.19 87 GLY A CA 1
ATOM 642 C C . GLY A 1 87 ? 23.270 -3.244 -4.185 1.00 63.19 87 GLY A C 1
ATOM 643 O O . GLY A 1 87 ? 24.153 -3.038 -5.018 1.00 63.19 87 GLY A O 1
ATOM 644 N N . GLY A 1 88 ? 23.105 -2.405 -3.163 1.00 63.66 88 GLY A N 1
ATOM 645 C CA . GLY A 1 88 ? 24.045 -1.315 -2.911 1.00 63.66 88 GLY A CA 1
ATOM 646 C C . GLY A 1 88 ? 23.520 -0.225 -1.990 1.00 63.66 88 GLY A C 1
ATOM 647 O O . GLY A 1 88 ? 22.389 -0.269 -1.510 1.00 63.66 88 GLY A O 1
ATOM 648 N N . ALA A 1 89 ? 24.389 0.748 -1.716 1.00 66.00 89 ALA A N 1
ATOM 649 C CA . ALA A 1 89 ? 24.039 1.913 -0.916 1.00 66.00 89 ALA A CA 1
ATOM 650 C C . ALA A 1 89 ? 23.021 2.801 -1.650 1.00 66.00 89 ALA A C 1
ATOM 652 O O . ALA A 1 89 ? 22.932 2.788 -2.882 1.00 66.00 89 ALA A O 1
ATOM 653 N N . ALA A 1 90 ? 22.271 3.593 -0.884 1.00 68.75 90 ALA A N 1
ATOM 654 C CA . ALA A 1 90 ? 21.370 4.592 -1.441 1.00 68.75 90 ALA A CA 1
ATOM 655 C C . ALA A 1 90 ? 22.156 5.626 -2.267 1.00 68.75 90 ALA A C 1
ATOM 657 O O . ALA A 1 90 ? 23.210 6.097 -1.840 1.00 68.75 90 ALA A O 1
ATOM 658 N N . ALA A 1 91 ? 21.624 5.979 -3.434 1.00 76.62 91 ALA A N 1
ATOM 659 C CA . ALA A 1 91 ? 22.137 7.036 -4.296 1.00 76.62 91 ALA A CA 1
ATOM 660 C C . ALA A 1 91 ? 20.964 7.834 -4.879 1.00 76.62 91 ALA A C 1
ATOM 662 O O . ALA A 1 91 ? 19.836 7.335 -4.940 1.00 76.62 91 ALA A O 1
ATOM 663 N N . ASP A 1 92 ? 21.235 9.068 -5.300 1.00 84.12 92 ASP A N 1
ATOM 664 C CA . ASP A 1 92 ? 20.200 9.980 -5.786 1.00 84.12 92 ASP A CA 1
ATOM 665 C C . ASP A 1 92 ? 19.622 9.518 -7.124 1.00 84.12 92 ASP A C 1
ATOM 667 O O . ASP A 1 92 ? 20.349 9.069 -8.013 1.00 84.12 92 ASP A O 1
ATOM 671 N N . VAL A 1 93 ? 18.307 9.662 -7.285 1.00 86.44 93 VAL A N 1
ATOM 672 C CA . VAL A 1 93 ? 17.622 9.421 -8.559 1.00 86.44 93 VAL A CA 1
ATOM 673 C C . VAL A 1 93 ? 17.933 10.571 -9.515 1.00 86.44 93 VAL A C 1
ATOM 675 O O . VAL A 1 93 ? 17.754 11.731 -9.161 1.00 86.44 93 VAL A O 1
ATOM 678 N N . VAL A 1 94 ? 18.360 10.258 -10.741 1.00 91.31 94 VAL A N 1
ATOM 679 C CA . VAL A 1 94 ? 18.687 11.265 -11.773 1.00 91.31 94 VAL A CA 1
ATOM 680 C C . VAL A 1 94 ? 17.816 11.168 -13.024 1.00 91.31 94 VAL A C 1
ATOM 682 O O . VAL A 1 94 ? 17.731 12.125 -13.787 1.00 91.31 94 VAL A O 1
ATOM 685 N N . ALA A 1 95 ? 17.170 10.025 -13.257 1.00 91.88 95 ALA A N 1
ATOM 686 C CA . ALA A 1 95 ? 16.223 9.826 -14.353 1.00 91.88 95 ALA A CA 1
ATOM 687 C C . ALA A 1 95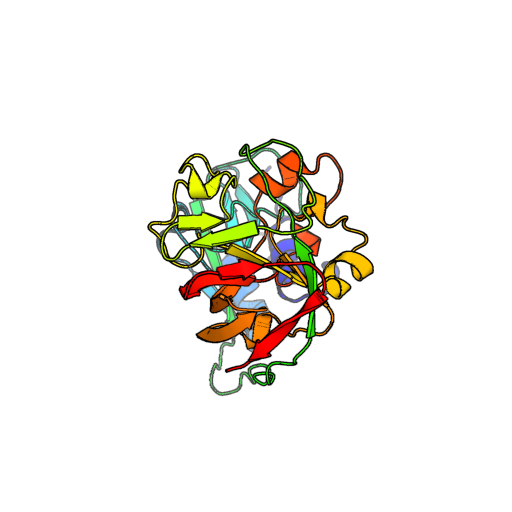 ? 15.268 8.667 -14.038 1.00 91.88 95 ALA A C 1
ATOM 689 O O . ALA A 1 95 ? 15.562 7.841 -13.172 1.00 91.88 95 ALA A O 1
ATOM 690 N N . GLY A 1 96 ? 14.146 8.583 -14.754 1.00 92.12 96 GLY A N 1
ATOM 691 C CA . GLY A 1 96 ? 13.176 7.511 -14.564 1.00 92.12 96 GLY A CA 1
ATOM 692 C C . GLY A 1 96 ? 12.341 7.206 -15.801 1.00 92.12 96 GLY A C 1
ATOM 693 O O . GLY A 1 96 ? 12.184 8.059 -16.675 1.00 92.12 96 GLY A O 1
ATOM 694 N N . TRP A 1 97 ? 11.807 5.986 -15.862 1.00 94.25 97 TRP A N 1
ATOM 695 C CA . TRP A 1 97 ? 10.930 5.504 -16.928 1.00 94.25 97 TRP A CA 1
ATOM 696 C C . TRP A 1 97 ? 9.854 4.571 -16.385 1.00 94.25 97 TRP A C 1
ATOM 698 O O . TRP A 1 97 ? 10.128 3.721 -15.539 1.00 94.25 97 TRP A O 1
ATOM 708 N N . THR A 1 98 ? 8.653 4.661 -16.946 1.00 93.38 98 THR A N 1
ATOM 709 C CA . THR A 1 98 ? 7.571 3.704 -16.693 1.00 93.38 98 THR A CA 1
ATOM 710 C C . THR A 1 98 ? 7.389 2.807 -17.911 1.00 93.38 98 THR A C 1
ATOM 712 O O . THR A 1 98 ? 7.427 3.282 -19.047 1.00 93.38 98 THR A O 1
ATOM 715 N N . VAL A 1 99 ? 7.183 1.508 -17.679 1.00 92.88 99 VAL A N 1
ATOM 716 C CA . VAL A 1 99 ? 6.779 0.566 -18.730 1.00 92.88 99 VAL A CA 1
ATOM 717 C C . VAL A 1 99 ? 5.269 0.681 -18.912 1.00 92.88 99 VAL A C 1
ATOM 719 O O . VAL A 1 99 ? 4.523 0.481 -17.955 1.00 92.88 99 VAL A O 1
ATOM 722 N N . VAL A 1 100 ? 4.814 1.004 -20.120 1.00 91.69 100 VAL A N 1
ATOM 723 C CA . VAL A 1 100 ? 3.383 1.178 -20.420 1.00 91.69 100 VAL A CA 1
ATOM 724 C C . VAL A 1 100 ? 2.980 0.421 -21.686 1.00 91.69 100 VAL A C 1
ATOM 726 O O . VAL A 1 100 ? 3.826 0.224 -22.563 1.00 91.69 100 VAL A O 1
ATOM 729 N N . PRO A 1 101 ? 1.704 0.015 -21.820 1.00 92.44 101 PRO A N 1
ATOM 730 C CA . PRO A 1 101 ? 1.166 -0.467 -23.087 1.00 92.44 101 PRO A CA 1
ATOM 731 C C . PRO A 1 101 ? 1.291 0.590 -24.188 1.00 92.44 101 PRO A C 1
ATOM 733 O O . PRO A 1 101 ? 1.007 1.766 -23.965 1.00 92.44 101 PRO A O 1
ATOM 736 N N . LEU A 1 102 ? 1.702 0.161 -25.381 1.00 90.38 102 LEU A N 1
ATOM 737 C CA . LEU A 1 102 ? 1.763 1.004 -26.576 1.00 90.38 102 LEU A CA 1
ATOM 738 C C . LEU A 1 102 ? 0.356 1.359 -27.071 1.00 90.38 102 LEU A C 1
ATOM 740 O O . LEU A 1 102 ? 0.116 2.478 -27.516 1.00 90.38 102 LEU A O 1
ATOM 744 N N . ASP A 1 103 ? -0.564 0.402 -26.965 1.00 88.69 103 ASP A N 1
ATOM 745 C CA . ASP A 1 103 ? -1.979 0.580 -27.256 1.00 88.69 103 ASP A CA 1
ATOM 746 C C . ASP A 1 103 ? -2.784 0.426 -25.961 1.00 88.69 103 ASP A C 1
ATOM 748 O O . ASP A 1 103 ? -3.068 -0.680 -25.497 1.00 88.69 103 ASP A O 1
ATOM 752 N N . LEU A 1 104 ? -3.134 1.565 -25.360 1.00 84.69 104 LEU A N 1
ATOM 753 C CA . LEU A 1 104 ? -3.962 1.605 -24.155 1.00 84.69 104 LEU A CA 1
ATOM 754 C C . LEU A 1 104 ? -5.390 1.110 -24.410 1.00 84.69 104 LEU A C 1
ATOM 756 O O . LEU A 1 104 ? -6.026 0.646 -23.470 1.00 84.69 104 LEU A O 1
ATOM 760 N N . ALA A 1 105 ? -5.895 1.191 -25.646 1.00 87.25 105 ALA A N 1
ATOM 761 C CA . ALA A 1 105 ? -7.232 0.707 -25.979 1.00 87.25 105 ALA A CA 1
ATOM 762 C C . ALA A 1 105 ? -7.279 -0.826 -26.056 1.00 87.25 105 ALA A C 1
ATOM 764 O O . ALA A 1 105 ? -8.311 -1.424 -25.760 1.00 87.25 105 ALA A O 1
ATOM 765 N N . ALA A 1 106 ? -6.161 -1.464 -26.414 1.00 82.00 106 ALA A N 1
ATOM 766 C CA . ALA A 1 106 ? -6.015 -2.918 -26.388 1.00 82.00 106 ALA A CA 1
ATOM 767 C C . ALA A 1 106 ? -5.684 -3.473 -24.989 1.00 82.00 106 ALA A C 1
ATOM 769 O O . ALA A 1 106 ? -5.827 -4.675 -24.749 1.00 82.00 106 ALA A O 1
ATOM 770 N N . TRP A 1 107 ? -5.238 -2.627 -24.053 1.00 83.38 107 TRP A N 1
ATOM 771 C CA . TRP A 1 107 ? -4.990 -3.053 -22.679 1.00 83.38 107 TRP A CA 1
ATOM 772 C C . TRP A 1 107 ? -6.310 -3.395 -21.982 1.00 83.38 107 TRP A C 1
ATOM 774 O O . TRP A 1 107 ? -7.214 -2.571 -21.882 1.00 83.38 107 TRP A O 1
ATOM 784 N N . THR A 1 108 ? -6.414 -4.625 -21.477 1.00 83.88 108 THR A N 1
ATOM 785 C CA . THR A 1 108 ? -7.571 -5.063 -20.691 1.00 83.88 108 THR A CA 1
ATOM 786 C C . THR A 1 108 ? -7.265 -4.850 -19.209 1.00 83.88 108 THR A C 1
ATOM 788 O O . THR A 1 108 ? -6.475 -5.617 -18.648 1.00 83.88 108 THR A O 1
ATOM 791 N N . PRO A 1 109 ? -7.835 -3.819 -18.558 1.00 80.94 109 PRO A N 1
ATOM 792 C CA . PRO A 1 109 ? -7.633 -3.625 -17.133 1.00 80.94 109 PRO A CA 1
ATOM 793 C C . PRO A 1 109 ? -8.255 -4.788 -16.345 1.00 80.94 109 PRO A C 1
ATOM 795 O O . PRO A 1 109 ? -9.254 -5.370 -16.784 1.00 80.94 109 PRO A O 1
ATOM 798 N N . PRO A 1 110 ? -7.701 -5.130 -15.169 1.00 81.38 110 PRO A N 1
ATOM 799 C CA . PRO A 1 110 ? -8.339 -6.094 -14.287 1.00 81.38 110 PRO A CA 1
ATOM 800 C C . PRO A 1 110 ? -9.743 -5.614 -13.906 1.00 81.38 110 PRO A C 1
ATOM 802 O O . PRO A 1 110 ? -9.975 -4.418 -13.712 1.00 81.38 110 PRO A O 1
ATOM 805 N N . ALA A 1 111 ? -10.683 -6.556 -13.803 1.00 82.94 111 ALA A N 1
ATOM 806 C CA . ALA A 1 111 ? -12.043 -6.247 -13.388 1.00 82.94 111 ALA A CA 1
ATOM 807 C C . ALA A 1 111 ? -12.039 -5.628 -11.984 1.00 82.94 111 ALA A C 1
ATOM 809 O O . ALA A 1 111 ? -11.362 -6.123 -11.078 1.00 82.94 111 ALA A O 1
ATOM 810 N N . VAL A 1 112 ? -12.821 -4.564 -11.801 1.00 81.56 112 VAL A N 1
ATOM 811 C CA . VAL A 1 112 ? -13.078 -4.013 -10.470 1.00 81.56 112 VAL A CA 1
ATOM 812 C C . VAL A 1 112 ? -13.841 -5.070 -9.681 1.00 81.56 112 VAL A C 1
ATOM 814 O O . VAL A 1 112 ? -14.900 -5.529 -10.110 1.00 81.56 112 VAL A O 1
ATOM 817 N N . ARG A 1 113 ? -13.270 -5.498 -8.556 1.00 86.75 113 ARG A N 1
ATOM 818 C CA . ARG A 1 113 ? -13.892 -6.491 -7.680 1.00 86.75 113 ARG A CA 1
ATOM 819 C C . ARG A 1 113 ? -14.949 -5.806 -6.827 1.00 86.75 113 ARG A C 1
ATOM 821 O O . ARG A 1 113 ? -14.774 -4.654 -6.430 1.00 86.75 113 ARG A O 1
ATOM 828 N N . GLU A 1 114 ? -16.041 -6.513 -6.553 1.00 90.38 114 GLU A N 1
ATOM 829 C CA . GLU A 1 114 ? -17.016 -6.019 -5.589 1.00 90.38 114 GLU A CA 1
ATOM 830 C C . GLU A 1 114 ? -16.504 -6.231 -4.161 1.00 90.38 114 GLU A C 1
ATOM 832 O O . GLU A 1 114 ? -15.933 -7.287 -3.869 1.00 90.38 114 GLU A O 1
ATOM 837 N N . PRO A 1 115 ? -16.710 -5.254 -3.263 1.00 91.06 115 PRO A N 1
ATOM 838 C CA . PRO A 1 115 ? -16.310 -5.384 -1.875 1.00 91.06 115 PRO A CA 1
ATOM 839 C C . PRO A 1 115 ? -16.986 -6.564 -1.176 1.00 91.06 115 PRO A C 1
ATOM 841 O O . PRO A 1 115 ? -18.197 -6.766 -1.291 1.00 91.06 115 PRO A O 1
ATOM 844 N N . THR A 1 116 ? -16.216 -7.303 -0.384 1.00 95.81 116 THR A N 1
ATOM 845 C CA . THR A 1 116 ? -16.738 -8.372 0.472 1.00 95.81 116 THR A CA 1
ATOM 846 C C . THR A 1 116 ? -16.908 -7.890 1.909 1.00 95.81 116 THR A C 1
ATOM 848 O O . THR A 1 116 ? -16.163 -7.040 2.398 1.00 95.81 116 THR A O 1
ATOM 851 N N . ALA A 1 117 ? -17.911 -8.439 2.594 1.00 97.00 117 ALA A N 1
ATOM 852 C CA . ALA A 1 117 ? -18.091 -8.231 4.022 1.00 97.00 117 ALA A CA 1
ATOM 853 C C . ALA A 1 117 ? -17.222 -9.209 4.823 1.00 97.00 117 ALA A C 1
ATOM 855 O O . ALA A 1 117 ? -17.094 -10.379 4.464 1.00 97.00 117 ALA A O 1
ATOM 856 N N . GLY A 1 118 ? -16.692 -8.733 5.942 1.00 98.31 118 GLY A N 1
ATOM 857 C CA . GLY A 1 118 ? -15.835 -9.502 6.834 1.00 98.31 118 GLY A CA 1
ATOM 858 C C . GLY A 1 118 ? -15.872 -8.942 8.249 1.00 98.31 118 GLY A C 1
ATOM 859 O O . GLY A 1 118 ? -16.891 -8.403 8.684 1.00 98.31 118 GLY A O 1
ATOM 860 N N . HIS A 1 119 ? -14.770 -9.060 8.982 1.00 98.75 119 HIS A N 1
ATOM 861 C CA . HIS A 1 119 ? -14.669 -8.527 10.341 1.00 98.75 119 HIS A CA 1
ATOM 862 C C . HIS A 1 119 ? -13.255 -8.055 10.677 1.00 98.75 119 HIS A C 1
ATOM 864 O O . HIS A 1 119 ? -12.287 -8.408 10.000 1.00 98.75 119 HIS A O 1
ATOM 870 N N . ILE A 1 120 ? -13.143 -7.254 11.734 1.00 98.81 120 ILE A N 1
ATOM 871 C CA . ILE A 1 120 ? -11.867 -6.916 12.358 1.00 98.81 120 ILE A CA 1
ATOM 872 C C . ILE A 1 120 ? -11.374 -8.134 13.132 1.00 98.81 120 ILE A C 1
ATOM 874 O O . ILE A 1 120 ? -12.036 -8.596 14.055 1.00 98.81 120 ILE A O 1
ATOM 878 N N . GLU A 1 121 ? -10.194 -8.630 12.799 1.00 98.56 121 GLU A N 1
ATOM 879 C CA . GLU A 1 121 ? -9.534 -9.699 13.545 1.00 98.56 121 GLU A CA 1
ATOM 880 C C . GLU A 1 121 ? -8.717 -9.141 14.713 1.00 98.56 121 GLU A C 1
ATOM 882 O O . GLU A 1 121 ? -8.761 -9.674 15.820 1.00 98.56 121 GLU A O 1
ATOM 887 N N . ALA A 1 122 ? -8.009 -8.032 14.492 1.00 98.62 122 ALA A N 1
ATOM 888 C CA . ALA A 1 122 ? -7.196 -7.394 15.519 1.00 98.62 122 ALA A CA 1
ATOM 889 C C . ALA A 1 122 ? -7.156 -5.873 15.359 1.00 98.62 122 ALA A C 1
ATOM 891 O O . ALA A 1 122 ? -7.231 -5.334 14.253 1.00 98.62 122 ALA A O 1
ATOM 892 N N . VAL A 1 123 ? -6.979 -5.194 16.491 1.00 98.56 123 VAL A N 1
ATOM 893 C CA . VAL A 1 123 ? -6.764 -3.749 16.572 1.00 98.56 123 VAL A CA 1
ATOM 894 C C . VAL A 1 123 ? -5.412 -3.503 17.232 1.00 98.56 123 VAL A C 1
ATOM 896 O O . VAL A 1 123 ? -5.164 -3.968 18.345 1.00 98.56 123 VAL A O 1
ATOM 899 N N . LEU A 1 124 ? -4.546 -2.771 16.540 1.00 98.31 124 LEU A N 1
ATOM 900 C CA . LEU A 1 124 ? -3.181 -2.448 16.926 1.00 98.31 124 LEU A CA 1
ATOM 901 C C . LEU A 1 124 ? -2.997 -0.929 17.015 1.00 98.31 124 LEU A C 1
ATOM 903 O O . LEU A 1 124 ? -3.313 -0.181 16.083 1.00 98.31 124 LEU A O 1
ATOM 907 N N . VAL A 1 125 ? -2.418 -0.482 18.125 1.00 97.25 125 VAL A N 1
ATOM 908 C CA . VAL A 1 125 ? -2.042 0.916 18.358 1.00 97.25 125 VAL A CA 1
ATOM 909 C C . VAL A 1 125 ? -0.524 1.025 18.431 1.00 97.25 125 VAL A C 1
ATOM 911 O O . VAL A 1 125 ? 0.135 0.228 19.104 1.00 97.25 125 VAL A O 1
ATOM 914 N N . PHE A 1 126 ? 0.034 2.020 17.742 1.00 95.12 126 PHE A N 1
ATOM 915 C CA . PHE A 1 126 ? 1.464 2.314 17.754 1.00 95.12 126 PHE A CA 1
ATOM 916 C C . PHE A 1 126 ? 1.686 3.689 18.369 1.00 95.12 126 PHE A C 1
ATOM 918 O O . PHE A 1 126 ? 1.710 4.675 17.642 1.00 95.12 126 PHE A O 1
ATOM 925 N N . ALA A 1 127 ? 1.864 3.765 19.688 1.00 93.25 127 ALA A N 1
ATOM 926 C CA . ALA A 1 127 ? 2.006 5.047 20.388 1.00 93.25 127 ALA A CA 1
ATOM 927 C C . ALA A 1 127 ? 3.214 5.874 19.916 1.00 93.25 127 ALA A C 1
ATOM 929 O O . ALA A 1 127 ? 3.167 7.102 19.893 1.00 93.25 127 ALA A O 1
ATOM 930 N N . GLU A 1 128 ? 4.281 5.197 19.485 1.00 90.31 128 GLU A N 1
ATOM 931 C CA . GLU A 1 128 ? 5.511 5.828 19.012 1.00 90.31 128 GLU A CA 1
ATOM 932 C C . GLU A 1 128 ? 5.841 5.424 17.563 1.00 90.31 128 GLU A C 1
ATOM 934 O O . GLU A 1 128 ? 5.515 4.310 17.128 1.00 90.31 128 GLU A O 1
ATOM 939 N N . PRO A 1 129 ? 6.551 6.277 16.797 1.00 85.94 129 PRO A N 1
ATOM 940 C CA . PRO A 1 129 ? 6.881 6.019 15.391 1.00 85.94 129 PRO A CA 1
ATOM 941 C C . PRO A 1 129 ? 7.584 4.689 15.148 1.00 85.94 129 PRO A C 1
ATOM 943 O O . PRO A 1 129 ? 7.201 3.941 14.245 1.00 85.94 129 PRO A O 1
ATOM 946 N N . THR A 1 130 ? 8.552 4.367 16.001 1.00 88.81 130 THR A N 1
ATOM 947 C CA . THR A 1 130 ? 9.365 3.148 15.937 1.00 88.81 130 THR A CA 1
ATOM 948 C C . THR A 1 130 ? 9.056 2.175 17.074 1.00 88.81 130 THR A C 1
ATOM 950 O O . THR A 1 130 ? 9.714 1.146 17.183 1.00 88.81 130 THR A O 1
ATOM 953 N N . GLY A 1 131 ? 8.066 2.488 17.917 1.00 88.56 131 GLY A N 1
ATOM 954 C CA . GLY A 1 131 ? 7.692 1.668 19.066 1.00 88.56 131 GLY A CA 1
ATOM 955 C C . GLY A 1 131 ? 6.949 0.385 18.679 1.00 88.56 131 GLY A C 1
ATOM 956 O O . GLY A 1 131 ? 6.512 0.240 17.523 1.00 88.56 131 GLY A O 1
ATOM 957 N N . PRO A 1 132 ? 6.797 -0.549 19.634 1.00 93.12 132 PRO A N 1
ATOM 958 C CA . PRO A 1 132 ? 6.097 -1.809 19.416 1.00 93.12 132 PRO A CA 1
ATOM 959 C C . PRO A 1 132 ? 4.601 -1.590 19.156 1.00 93.12 132 PRO A C 1
ATOM 961 O O . PRO A 1 132 ? 4.023 -0.574 19.546 1.00 93.12 132 PRO A O 1
ATOM 964 N N . ALA A 1 133 ? 3.972 -2.565 18.501 1.00 95.81 133 ALA A N 1
ATOM 965 C CA . ALA A 1 133 ? 2.519 -2.620 18.406 1.00 95.81 133 ALA A CA 1
ATOM 966 C C . ALA A 1 133 ? 1.928 -3.028 19.759 1.00 95.81 133 ALA A C 1
ATOM 968 O O . ALA A 1 133 ? 2.431 -3.949 20.402 1.00 95.81 133 ALA A O 1
ATOM 969 N N . THR A 1 134 ? 0.828 -2.396 20.156 1.00 97.62 134 THR A N 1
ATOM 970 C CA . THR A 1 134 ? 0.004 -2.866 21.274 1.00 97.62 134 THR A CA 1
ATOM 971 C C . THR A 1 134 ? -1.335 -3.338 20.734 1.00 97.62 134 THR A C 1
ATOM 973 O O . THR A 1 134 ? -2.079 -2.544 20.159 1.00 97.62 134 THR A O 1
ATOM 976 N N . ALA A 1 135 ? -1.642 -4.622 20.914 1.00 98.12 135 ALA A N 1
ATOM 977 C CA . ALA A 1 135 ? -2.972 -5.144 20.633 1.00 98.12 135 ALA A CA 1
ATOM 978 C C . ALA A 1 135 ? -3.952 -4.675 21.713 1.00 98.12 135 ALA A C 1
ATOM 980 O O . ALA A 1 135 ? -3.673 -4.800 22.907 1.00 98.12 135 ALA A O 1
ATOM 981 N N . VAL A 1 136 ? -5.095 -4.134 21.297 1.00 98.31 136 VAL A N 1
ATOM 982 C CA . VAL A 1 136 ? -6.105 -3.572 22.201 1.00 98.31 136 VAL A CA 1
ATOM 983 C C . VAL A 1 136 ? -7.476 -4.188 21.939 1.00 98.31 136 VAL A C 1
ATOM 985 O O . VAL A 1 136 ? -7.826 -4.521 20.810 1.00 98.31 136 VAL A O 1
ATOM 988 N N . ALA A 1 137 ? -8.277 -4.329 22.996 1.00 98.12 137 ALA A N 1
ATOM 989 C CA . ALA A 1 137 ? -9.642 -4.852 22.891 1.00 98.12 137 ALA A CA 1
ATOM 990 C C . ALA A 1 137 ? -10.635 -3.820 22.327 1.00 98.12 137 ALA A C 1
ATOM 992 O O . ALA A 1 137 ? -11.718 -4.183 21.872 1.00 98.12 137 ALA A O 1
ATOM 993 N N . ALA A 1 138 ? -10.284 -2.535 22.390 1.00 97.94 138 ALA A N 1
ATOM 994 C CA . ALA A 1 138 ? -11.082 -1.432 21.883 1.00 97.94 138 ALA A CA 1
ATOM 995 C C . ALA A 1 138 ? -10.201 -0.198 21.649 1.00 97.94 138 ALA A C 1
ATOM 997 O O . ALA A 1 138 ? -9.258 0.031 22.407 1.00 97.94 138 ALA A O 1
ATOM 998 N N . VAL A 1 139 ? -10.536 0.617 20.649 1.00 98.19 139 VAL A N 1
ATOM 999 C CA . VAL A 1 139 ? -9.904 1.927 20.420 1.00 98.19 139 VAL A CA 1
ATOM 1000 C C . VAL A 1 139 ? -10.918 2.936 19.890 1.00 98.19 139 VAL A C 1
ATOM 1002 O O . VAL A 1 139 ? -11.795 2.585 19.098 1.00 98.19 139 VAL A O 1
ATOM 1005 N N . LEU A 1 140 ? -10.812 4.193 20.321 1.00 98.19 140 LEU A N 1
ATOM 1006 C CA . LEU A 1 140 ? -11.636 5.281 19.802 1.00 98.19 140 LEU A CA 1
ATOM 1007 C C . LEU A 1 140 ? -11.063 5.796 18.473 1.00 98.19 140 LEU A C 1
ATOM 1009 O O . LEU A 1 140 ? -9.910 6.214 18.410 1.00 98.19 140 LEU A O 1
ATOM 1013 N N . ALA A 1 141 ? -11.880 5.802 17.424 1.00 98.12 141 ALA A N 1
ATOM 1014 C CA . ALA A 1 141 ? -11.584 6.439 16.147 1.00 98.12 141 ALA A CA 1
ATOM 1015 C C . ALA A 1 141 ? -12.293 7.798 16.070 1.00 98.12 141 ALA A C 1
ATOM 1017 O O . ALA A 1 141 ? -13.511 7.876 16.250 1.00 98.12 141 ALA A O 1
ATOM 1018 N N . VAL A 1 142 ? -11.552 8.871 15.778 1.00 97.00 142 VAL A N 1
ATOM 1019 C CA . VAL A 1 142 ? -12.092 10.238 15.707 1.00 97.00 142 VAL A CA 1
ATOM 1020 C C . VAL A 1 142 ? -11.855 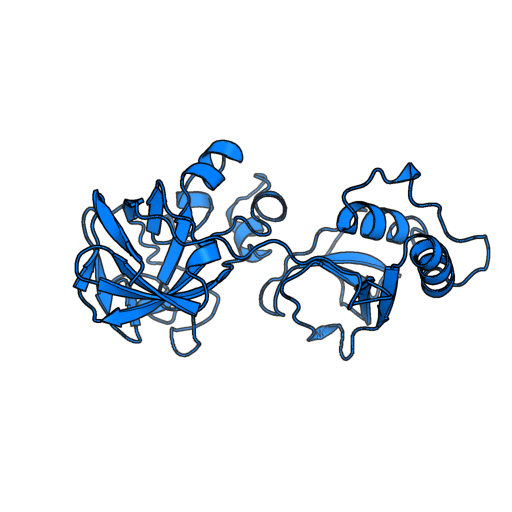10.855 14.327 1.00 97.00 142 VAL A C 1
ATOM 1022 O O . VAL A 1 142 ? -10.714 10.860 13.847 1.00 97.00 142 VAL A O 1
ATOM 1025 N N . PRO A 1 143 ? -12.903 11.429 13.699 1.00 96.25 143 PRO A N 1
ATOM 1026 C CA . PRO A 1 143 ? -12.785 12.151 12.439 1.00 96.25 143 PRO A CA 1
ATOM 1027 C C . PRO A 1 143 ? -11.681 13.202 12.480 1.00 96.25 143 PRO A C 1
ATOM 1029 O O . PRO A 1 143 ? -11.594 14.005 13.410 1.00 96.25 143 PRO A O 1
ATOM 1032 N N . GLY A 1 144 ? -10.817 13.186 11.468 1.00 93.38 144 GLY A N 1
ATOM 1033 C CA . GLY A 1 144 ? -9.727 14.152 11.340 1.00 93.38 144 GLY A CA 1
ATOM 1034 C C . GLY A 1 144 ? -8.520 13.882 12.238 1.00 93.38 144 GLY A C 1
ATOM 1035 O O . GLY A 1 144 ? -7.516 14.566 12.070 1.00 93.38 144 GLY A O 1
ATOM 1036 N N . ARG A 1 145 ? -8.572 12.905 13.155 1.00 92.81 145 ARG A N 1
ATOM 1037 C CA . ARG A 1 145 ? -7.474 12.592 14.095 1.00 92.81 145 ARG A CA 1
ATOM 1038 C C . ARG A 1 145 ? -6.992 11.144 14.053 1.00 92.81 145 ARG A C 1
ATOM 1040 O O . ARG A 1 145 ? -5.860 10.886 14.439 1.00 92.81 145 ARG A O 1
ATOM 1047 N N . GLY A 1 146 ? -7.816 10.209 13.585 1.00 95.38 146 GLY A N 1
ATOM 1048 C CA . GLY A 1 146 ? -7.460 8.790 13.581 1.00 95.38 146 GLY A CA 1
ATOM 1049 C C . GLY A 1 146 ? -7.728 8.107 14.916 1.00 95.38 146 GLY A C 1
ATOM 1050 O O . GLY A 1 146 ? -8.753 8.373 15.545 1.00 95.38 146 GLY A O 1
ATOM 1051 N N . LEU A 1 147 ? -6.845 7.193 15.316 1.00 96.81 147 LEU A N 1
ATOM 1052 C CA . LEU A 1 147 ? -7.026 6.350 16.498 1.00 96.81 147 LEU A CA 1
ATOM 1053 C C . LEU A 1 147 ? -6.422 6.964 17.760 1.00 96.81 147 LEU A C 1
ATOM 1055 O O . LEU A 1 147 ? -5.248 7.326 17.776 1.00 96.81 147 LEU A O 1
ATOM 1059 N N . GLU A 1 148 ? -7.206 7.029 18.832 1.00 96.25 148 GLU A N 1
ATOM 1060 C CA . GLU A 1 148 ? -6.741 7.503 20.133 1.00 96.25 148 GLU A CA 1
ATOM 1061 C C . GLU A 1 148 ? -5.533 6.687 20.619 1.00 96.25 148 GLU A C 1
ATOM 1063 O O . GLU A 1 148 ? -5.556 5.456 20.646 1.00 96.25 148 GLU A O 1
ATOM 1068 N N . GLY A 1 149 ? -4.465 7.394 20.994 1.00 93.50 149 GLY A N 1
ATOM 1069 C CA . GLY A 1 149 ? -3.217 6.790 21.460 1.00 93.50 149 GLY A CA 1
ATOM 1070 C C . GLY A 1 149 ? -2.263 6.331 20.354 1.00 93.50 149 GLY A C 1
ATOM 1071 O O . GLY A 1 149 ? -1.175 5.866 20.678 1.00 93.50 149 GLY A O 1
ATOM 1072 N N . ASP A 1 150 ? -2.614 6.470 19.071 1.00 95.31 150 ASP A N 1
ATOM 1073 C CA . ASP A 1 150 ? -1.703 6.169 17.961 1.00 95.31 150 ASP A CA 1
ATOM 1074 C C . ASP A 1 150 ? -0.749 7.342 17.652 1.00 95.31 150 ASP A C 1
ATOM 1076 O O . ASP A 1 150 ? -1.057 8.516 17.854 1.00 95.31 150 ASP A O 1
ATOM 1080 N N . ARG A 1 151 ? 0.427 7.046 17.101 1.00 91.06 151 ARG A N 1
ATOM 1081 C CA . ARG A 1 151 ? 1.437 8.036 16.698 1.00 91.06 151 ARG A CA 1
ATOM 1082 C C . ARG A 1 151 ? 0.890 9.116 15.762 1.00 91.06 151 ARG A C 1
ATOM 1084 O O . ARG A 1 151 ? 1.310 10.268 15.848 1.00 91.06 151 ARG A O 1
ATOM 1091 N N . TYR A 1 152 ? -0.038 8.776 14.864 1.00 86.56 152 TYR A N 1
ATOM 1092 C CA . TYR A 1 152 ? -0.606 9.763 13.939 1.00 86.56 152 TYR A CA 1
ATOM 1093 C C . TYR A 1 152 ? -1.616 10.684 14.624 1.00 86.56 152 TYR A C 1
ATOM 1095 O O . TYR A 1 152 ? -1.700 11.856 14.264 1.00 86.56 152 TYR A O 1
ATOM 1103 N N . TRP A 1 153 ? -2.287 10.208 15.677 1.00 86.69 153 TRP A N 1
ATOM 1104 C CA . TRP A 1 153 ? -3.142 11.042 16.523 1.00 86.69 153 TRP A CA 1
ATOM 1105 C C . TRP A 1 153 ? -2.359 12.144 17.234 1.00 86.69 153 TRP A C 1
ATOM 1107 O O . TRP A 1 153 ? -2.826 13.278 17.342 1.00 86.69 153 TRP A O 1
ATOM 1117 N N . ALA A 1 154 ? -1.156 11.816 17.707 1.00 79.00 154 ALA A N 1
ATOM 1118 C CA . ALA A 1 154 ? -0.258 12.765 18.358 1.00 79.00 154 ALA A CA 1
ATOM 1119 C C . ALA A 1 154 ? 0.506 13.667 17.367 1.00 79.00 154 ALA A C 1
ATOM 1121 O O . ALA A 1 154 ? 1.285 14.517 17.797 1.00 79.00 154 ALA A O 1
ATOM 1122 N N . GLY A 1 155 ? 0.329 13.479 16.053 1.00 77.62 155 GLY A N 1
ATOM 1123 C CA . GLY A 1 155 ? 1.095 14.186 15.023 1.00 77.62 155 GLY A CA 1
ATOM 1124 C C . GLY A 1 155 ? 2.572 13.783 14.944 1.00 77.62 155 GLY A C 1
ATOM 1125 O O . GLY A 1 155 ? 3.355 14.449 14.273 1.00 77.62 155 GLY A O 1
ATOM 1126 N N . THR A 1 156 ? 2.972 12.708 15.627 1.00 74.88 156 THR A N 1
ATOM 1127 C CA . THR A 1 156 ? 4.369 12.255 15.712 1.00 74.88 156 THR A CA 1
ATOM 1128 C C . THR A 1 156 ? 4.701 11.164 14.702 1.00 74.88 156 THR A C 1
ATOM 1130 O O . THR A 1 156 ? 5.853 10.750 14.608 1.00 74.88 156 THR A O 1
ATOM 1133 N N . GLY A 1 157 ? 3.717 10.681 13.940 1.00 66.38 157 GLY A N 1
ATOM 1134 C CA . GLY A 1 157 ? 3.907 9.626 12.956 1.00 66.38 157 GLY A CA 1
ATOM 1135 C C . GLY A 1 157 ? 4.955 9.969 11.894 1.00 66.38 157 GLY A C 1
ATOM 1136 O O . GLY A 1 157 ? 5.231 11.127 11.595 1.00 66.38 157 GLY A O 1
ATOM 1137 N N . SER A 1 158 ? 5.515 8.942 11.251 1.00 64.94 158 SER A N 1
ATOM 1138 C CA . SER A 1 158 ? 6.571 9.099 10.233 1.00 64.94 158 SER A CA 1
ATOM 1139 C C . SER A 1 158 ? 6.168 9.949 9.018 1.00 64.94 158 SER A C 1
ATOM 1141 O O . SER A 1 158 ? 7.031 10.370 8.257 1.00 64.94 158 SER A O 1
ATOM 1143 N N . MET A 1 159 ? 4.867 10.207 8.845 1.00 61.03 159 MET A N 1
ATOM 1144 C CA . MET A 1 159 ? 4.296 11.038 7.779 1.00 61.03 159 MET A CA 1
ATOM 1145 C C . MET A 1 159 ? 3.737 12.377 8.296 1.00 61.03 159 MET A C 1
ATOM 1147 O O . MET A 1 159 ? 3.021 13.051 7.552 1.00 61.03 159 MET A O 1
ATOM 1151 N N . GLY A 1 160 ? 4.038 12.749 9.544 1.00 72.88 160 GLY A N 1
ATOM 1152 C CA . GLY A 1 160 ? 3.433 13.881 10.246 1.00 72.88 160 GLY A CA 1
ATOM 1153 C C . GLY A 1 160 ? 2.102 13.513 10.906 1.00 72.88 160 GLY A C 1
ATOM 1154 O O . GLY A 1 160 ? 1.962 12.418 11.458 1.00 72.88 160 GLY A O 1
ATOM 1155 N N . GLY A 1 161 ? 1.140 14.436 10.850 1.00 73.12 161 GLY A N 1
ATOM 1156 C CA . GLY A 1 161 ? -0.213 14.263 11.373 1.00 73.12 161 GLY A CA 1
ATOM 1157 C C . GLY A 1 161 ? -1.216 13.723 10.353 1.00 73.12 161 GLY A C 1
ATOM 1158 O O . GLY A 1 161 ? -0.877 13.049 9.376 1.00 73.12 161 GLY A O 1
ATOM 1159 N N . THR A 1 162 ? -2.489 13.999 10.623 1.00 80.00 162 THR A N 1
ATOM 1160 C CA . THR A 1 162 ? -3.654 13.483 9.895 1.00 80.00 162 THR A CA 1
ATOM 1161 C C . THR A 1 162 ? -4.258 14.477 8.903 1.00 80.00 162 THR A C 1
ATOM 1163 O O . THR A 1 162 ? -5.376 14.277 8.429 1.00 80.00 162 THR A O 1
ATOM 1166 N N . GLU A 1 163 ? -3.533 15.545 8.565 1.00 80.31 163 GLU A N 1
ATOM 1167 C CA . GLU A 1 163 ? -4.021 16.626 7.699 1.00 80.31 163 GLU A CA 1
ATOM 1168 C C . GLU A 1 163 ? -4.214 16.170 6.248 1.00 80.31 163 GLU A C 1
ATOM 1170 O O . GLU A 1 163 ? -5.031 16.725 5.513 1.00 80.31 163 GLU A O 1
ATOM 1175 N N . ARG A 1 164 ? -3.456 15.154 5.821 1.00 83.25 164 ARG A N 1
ATOM 1176 C CA . ARG A 1 164 ? -3.531 14.597 4.468 1.00 83.25 164 ARG A CA 1
ATOM 1177 C C . ARG A 1 164 ? -4.491 13.403 4.418 1.00 83.25 164 ARG A C 1
ATOM 1179 O O . ARG A 1 164 ? -4.478 12.588 5.340 1.00 83.25 164 ARG A O 1
ATOM 1186 N N . PRO A 1 165 ? -5.258 13.229 3.325 1.00 86.25 165 PRO A N 1
ATOM 1187 C CA . PRO A 1 165 ? -6.136 12.073 3.170 1.00 86.25 165 PRO A CA 1
ATOM 1188 C C . PRO A 1 165 ? -5.395 10.732 3.279 1.00 86.25 165 PRO A C 1
ATOM 1190 O O . PRO A 1 165 ? -4.333 10.532 2.678 1.00 86.25 165 PRO A O 1
ATOM 1193 N N . GLY A 1 166 ? -5.986 9.782 4.004 1.00 88.62 166 GLY A N 1
ATOM 1194 C CA . GLY A 1 166 ? -5.456 8.431 4.192 1.00 88.62 166 GLY A CA 1
ATOM 1195 C C . GLY A 1 166 ? -4.320 8.349 5.215 1.00 88.62 166 GLY A C 1
ATOM 1196 O O . GLY A 1 166 ? -3.414 7.521 5.068 1.00 88.62 166 GLY A O 1
ATOM 1197 N N . MET A 1 167 ? -4.333 9.234 6.213 1.00 88.00 167 MET A N 1
ATOM 1198 C CA . MET A 1 167 ? -3.364 9.245 7.319 1.00 88.00 167 MET A CA 1
ATOM 1199 C C . MET A 1 167 ? -3.989 8.866 8.665 1.00 88.00 167 MET A C 1
ATOM 1201 O O . MET A 1 167 ? -3.259 8.627 9.620 1.00 88.00 167 MET A O 1
ATOM 1205 N N . GLN A 1 168 ? -5.319 8.802 8.757 1.00 94.56 168 GLN A N 1
ATOM 1206 C CA . GLN A 1 168 ? -6.014 8.596 10.030 1.00 94.56 168 GLN A CA 1
ATOM 1207 C C . GLN A 1 168 ? -6.034 7.132 10.477 1.00 94.56 168 GLN A C 1
ATOM 1209 O O . GLN A 1 168 ? -6.005 6.859 11.675 1.00 94.56 168 GLN A O 1
ATOM 1214 N N . LEU A 1 169 ? -6.129 6.190 9.536 1.00 94.50 169 LEU A N 1
ATOM 1215 C CA . LEU A 1 169 ? -6.244 4.771 9.850 1.00 94.50 169 LEU A CA 1
ATOM 1216 C C . LEU A 1 169 ? -5.675 3.907 8.724 1.00 94.50 169 LEU A C 1
ATOM 1218 O O . LEU A 1 169 ? -5.783 4.233 7.539 1.00 94.50 169 LEU A O 1
ATOM 1222 N N . THR A 1 170 ? -5.076 2.779 9.097 1.00 97.12 170 THR A N 1
ATOM 1223 C CA . THR A 1 170 ? -4.555 1.790 8.150 1.00 97.12 170 THR A CA 1
ATOM 1224 C C . THR A 1 170 ? -5.117 0.403 8.432 1.00 97.12 170 THR A C 1
ATOM 1226 O O . THR A 1 170 ? -5.258 0.015 9.590 1.00 97.12 170 THR A O 1
ATOM 1229 N N . LEU A 1 171 ? -5.426 -0.345 7.375 1.00 98.38 171 LEU A N 1
ATOM 1230 C CA . LEU A 1 171 ? -5.951 -1.707 7.432 1.00 98.38 171 LEU A CA 1
ATOM 1231 C C . LEU A 1 171 ? -5.053 -2.661 6.644 1.00 98.38 171 LEU A C 1
ATOM 1233 O O . LEU A 1 171 ? -4.381 -2.219 5.713 1.00 98.38 171 LEU A O 1
ATOM 1237 N N . VAL A 1 172 ? -5.075 -3.950 6.976 1.00 98.38 172 VAL A N 1
ATOM 1238 C CA . VAL A 1 172 ? -4.453 -5.042 6.208 1.00 98.38 172 VAL A CA 1
ATOM 1239 C C . VAL A 1 172 ? -5.269 -6.323 6.331 1.00 98.38 172 VAL A C 1
ATOM 1241 O O . VAL A 1 172 ? -5.874 -6.569 7.374 1.00 98.38 172 VAL A O 1
ATOM 1244 N N . ALA A 1 173 ? -5.301 -7.124 5.268 1.00 98.19 173 ALA A N 1
ATOM 1245 C CA . ALA A 1 173 ? -5.970 -8.415 5.272 1.00 98.19 173 ALA A CA 1
ATOM 1246 C C . ALA A 1 173 ? -5.099 -9.457 5.989 1.00 98.19 173 ALA A C 1
ATOM 1248 O O . ALA A 1 173 ? -3.900 -9.555 5.725 1.00 98.19 173 ALA A O 1
ATOM 1249 N N . ALA A 1 174 ? -5.692 -10.232 6.896 1.00 98.31 174 ALA A N 1
ATOM 1250 C CA . ALA A 1 174 ? -5.012 -11.325 7.586 1.00 98.31 174 ALA A CA 1
ATOM 1251 C C . ALA A 1 174 ? -4.507 -12.370 6.585 1.00 98.31 174 ALA A C 1
ATOM 1253 O O . ALA A 1 174 ? -3.397 -12.869 6.722 1.00 98.31 174 ALA A O 1
ATOM 1254 N N . GLU A 1 175 ? -5.285 -12.625 5.534 1.00 98.06 175 GLU A N 1
ATOM 1255 C CA . GLU A 1 175 ? -4.964 -13.562 4.462 1.00 98.06 175 GLU A CA 1
ATOM 1256 C C . GLU A 1 175 ? -3.652 -13.192 3.755 1.00 98.06 175 GLU A C 1
ATOM 1258 O O . GLU A 1 175 ? -2.828 -14.065 3.487 1.00 98.06 175 GLU A O 1
ATOM 1263 N N . ASP A 1 176 ? -3.416 -11.895 3.516 1.00 97.12 176 ASP A N 1
ATOM 1264 C CA . ASP A 1 176 ? -2.162 -11.418 2.925 1.00 97.12 176 ASP A CA 1
ATOM 1265 C C . ASP A 1 176 ? -0.971 -11.648 3.856 1.00 97.12 176 ASP A C 1
ATOM 1267 O O . ASP A 1 176 ? 0.105 -12.052 3.423 1.00 97.12 176 ASP A O 1
ATOM 1271 N N . LEU A 1 177 ? -1.156 -11.406 5.151 1.00 97.00 177 LEU A N 1
ATOM 1272 C CA . LEU A 1 177 ? -0.109 -11.591 6.150 1.00 97.00 177 LEU A CA 1
ATOM 1273 C C . LEU A 1 177 ? 0.255 -13.065 6.346 1.00 97.00 177 LEU A C 1
ATOM 1275 O O . LEU A 1 177 ? 1.438 -13.402 6.415 1.00 97.00 177 LEU A O 1
ATOM 1279 N N . GLU A 1 178 ? -0.753 -13.934 6.409 1.00 97.56 178 GLU A N 1
ATOM 1280 C CA . GLU A 1 178 ? -0.605 -15.381 6.564 1.00 97.56 178 GLU A CA 1
ATOM 1281 C C . GLU A 1 178 ? 0.124 -15.998 5.372 1.00 97.56 178 GLU A C 1
ATOM 1283 O O . GLU A 1 178 ? 1.092 -16.736 5.562 1.00 97.56 178 GLU A O 1
ATOM 1288 N N . GLU A 1 179 ? -0.284 -15.654 4.149 1.00 96.75 179 GLU A N 1
ATOM 1289 C CA . GLU A 1 179 ? 0.346 -16.166 2.929 1.00 96.75 179 GLU A CA 1
ATOM 1290 C C . GLU A 1 179 ? 1.815 -15.736 2.818 1.00 96.75 179 GLU A C 1
ATOM 1292 O O . GLU A 1 179 ? 2.668 -16.510 2.382 1.00 96.75 179 GLU A O 1
ATOM 1297 N N . LEU A 1 180 ? 2.129 -14.512 3.250 1.00 94.06 180 LEU A N 1
ATOM 1298 C CA . LEU A 1 180 ? 3.486 -13.967 3.216 1.00 94.06 180 LEU A CA 1
ATOM 1299 C C . LEU A 1 180 ? 4.335 -14.358 4.438 1.00 94.06 180 LEU A C 1
ATOM 1301 O O . LEU A 1 180 ? 5.531 -14.062 4.467 1.00 94.06 180 LEU A O 1
ATOM 1305 N N . GLY A 1 181 ? 3.743 -14.984 5.461 1.00 95.56 181 GLY A N 1
ATOM 1306 C CA . GLY A 1 181 ? 4.415 -15.275 6.731 1.00 95.56 181 GLY A CA 1
ATOM 1307 C C . GLY A 1 181 ? 4.876 -14.017 7.482 1.00 95.56 181 GLY A C 1
ATOM 1308 O O . GLY A 1 181 ? 5.889 -14.051 8.189 1.00 95.56 181 GLY A O 1
ATOM 1309 N N . ILE A 1 182 ? 4.172 -12.892 7.313 1.00 95.56 182 ILE A N 1
ATOM 1310 C CA . ILE A 1 182 ? 4.488 -11.605 7.947 1.00 95.56 182 ILE A CA 1
ATOM 1311 C C . ILE A 1 182 ? 3.583 -11.414 9.171 1.00 95.56 182 ILE A C 1
ATOM 1313 O O . ILE A 1 182 ? 2.372 -11.307 9.016 1.00 95.56 182 ILE A O 1
ATOM 1317 N N . PRO A 1 183 ? 4.134 -11.305 10.392 1.00 95.56 183 PRO A N 1
ATOM 1318 C CA . PRO A 1 183 ? 3.336 -10.990 11.575 1.00 95.56 183 PRO A CA 1
ATOM 1319 C C . PRO A 1 183 ? 2.610 -9.635 11.469 1.00 95.56 183 PRO A C 1
ATOM 1321 O O . PRO A 1 183 ? 3.131 -8.674 10.899 1.00 95.56 183 PRO A O 1
ATOM 1324 N N . ALA A 1 184 ? 1.415 -9.527 12.051 1.00 95.50 184 ALA A N 1
ATOM 1325 C CA . ALA A 1 184 ? 0.586 -8.321 11.944 1.00 95.50 184 ALA A CA 1
ATOM 1326 C C . ALA A 1 184 ? 1.232 -7.051 12.525 1.00 95.50 184 ALA A C 1
ATOM 1328 O O . ALA A 1 184 ? 1.115 -5.964 11.954 1.00 95.50 184 ALA A O 1
ATOM 1329 N N . ASP A 1 185 ? 1.959 -7.183 13.632 1.00 94.00 185 ASP A N 1
ATOM 1330 C CA . ASP A 1 185 ? 2.714 -6.095 14.257 1.00 94.00 185 ASP A CA 1
ATOM 1331 C C . ASP A 1 185 ? 3.849 -5.578 13.358 1.00 94.00 185 ASP A C 1
ATOM 1333 O O . ASP A 1 185 ? 4.135 -4.377 13.336 1.00 94.00 185 ASP A O 1
ATOM 1337 N N . VAL A 1 186 ? 4.436 -6.465 12.553 1.00 93.81 186 VAL A N 1
ATOM 1338 C CA . VAL A 1 186 ? 5.508 -6.154 11.598 1.00 93.81 186 VAL A CA 1
ATOM 1339 C C . VAL A 1 186 ? 4.978 -5.387 10.391 1.00 93.81 186 VAL A C 1
ATOM 1341 O O . VAL A 1 186 ? 5.647 -4.473 9.914 1.00 93.81 186 VAL A O 1
ATOM 1344 N N . ALA A 1 187 ? 3.760 -5.680 9.926 1.00 93.44 187 ALA A N 1
ATOM 1345 C CA . 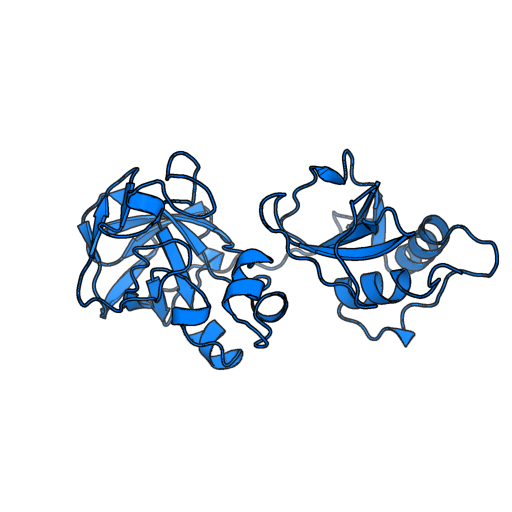ALA A 1 187 ? 3.130 -4.922 8.842 1.00 93.44 187 ALA A CA 1
ATOM 1346 C C . ALA A 1 187 ? 2.833 -3.461 9.235 1.00 93.44 187 ALA A C 1
ATOM 1348 O O . ALA A 1 187 ? 2.678 -2.601 8.365 1.00 93.44 187 ALA A O 1
ATOM 1349 N N . ARG A 1 188 ? 2.791 -3.161 10.542 1.00 94.38 188 ARG A N 1
ATOM 1350 C CA . ARG A 1 188 ? 2.529 -1.833 11.120 1.00 94.38 188 ARG A CA 1
ATOM 1351 C C . ARG A 1 188 ? 1.254 -1.188 10.578 1.00 94.38 188 ARG A C 1
ATOM 1353 O O . ARG A 1 188 ? 1.281 -0.054 10.088 1.00 94.38 188 ARG A O 1
ATOM 1360 N N . ARG A 1 189 ? 0.152 -1.935 10.631 1.00 96.25 189 ARG A N 1
ATOM 1361 C CA . ARG A 1 189 ? -1.194 -1.491 10.244 1.00 96.25 189 ARG A CA 1
ATOM 1362 C C . ARG A 1 189 ? -2.097 -1.525 11.464 1.00 96.25 189 ARG A C 1
ATOM 1364 O O . ARG A 1 189 ? -1.922 -2.382 12.323 1.00 96.25 189 ARG A O 1
ATOM 1371 N N . ASN A 1 190 ? -3.009 -0.566 11.570 1.00 97.81 190 ASN A N 1
ATOM 1372 C CA . ASN A 1 190 ? -3.822 -0.427 12.773 1.00 97.81 190 ASN A CA 1
ATOM 1373 C C . ASN A 1 190 ? -4.886 -1.511 12.887 1.00 97.81 190 ASN A C 1
ATOM 1375 O O . ASN A 1 190 ? -5.153 -1.988 13.981 1.00 97.81 190 ASN A O 1
ATOM 1379 N N . ILE A 1 191 ? -5.505 -1.889 11.775 1.00 98.50 191 ILE A N 1
ATOM 1380 C CA . ILE A 1 191 ? -6.607 -2.845 11.759 1.00 98.50 191 ILE A CA 1
ATOM 1381 C C . ILE A 1 191 ? -6.200 -4.048 10.919 1.00 98.50 191 ILE A C 1
ATOM 1383 O O . ILE A 1 191 ? -5.842 -3.903 9.752 1.00 98.50 191 ILE A O 1
ATOM 1387 N N . VAL A 1 192 ? -6.279 -5.238 11.502 1.00 98.69 192 VAL A N 1
ATOM 1388 C CA . VAL A 1 192 ? -6.224 -6.493 10.749 1.00 98.69 192 VAL A CA 1
ATOM 1389 C C . VAL A 1 192 ? -7.657 -6.918 10.477 1.00 98.69 192 VAL A C 1
ATOM 1391 O O . VAL A 1 192 ? -8.467 -6.974 11.401 1.00 98.69 192 VAL A O 1
ATOM 1394 N N . THR A 1 193 ? -7.983 -7.192 9.223 1.00 98.69 193 THR A N 1
ATOM 1395 C CA . THR A 1 193 ? -9.316 -7.626 8.790 1.00 98.69 193 THR A CA 1
ATOM 1396 C C . THR A 1 193 ? -9.270 -9.033 8.221 1.00 98.69 193 THR A C 1
ATOM 1398 O O . THR A 1 193 ? -8.260 -9.402 7.633 1.00 98.69 193 THR A O 1
ATOM 1401 N N . ARG A 1 194 ? -10.378 -9.771 8.299 1.00 98.62 194 ARG A N 1
ATOM 1402 C CA . ARG A 1 194 ? -10.544 -11.074 7.641 1.00 98.62 194 ARG A CA 1
ATOM 1403 C C . ARG A 1 194 ? -11.815 -11.106 6.803 1.00 98.62 194 ARG A C 1
ATOM 1405 O O . ARG A 1 194 ? -12.864 -10.637 7.251 1.00 98.62 194 ARG A O 1
ATOM 1412 N N . GLY A 1 195 ? -11.722 -11.675 5.603 1.00 97.88 195 GLY A N 1
ATOM 1413 C CA . GLY A 1 195 ? -12.815 -11.799 4.637 1.00 97.88 195 GLY A CA 1
ATOM 1414 C C . GLY A 1 195 ? -13.153 -10.507 3.889 1.00 97.88 195 GLY A C 1
ATOM 1415 O O . GLY A 1 195 ? -14.197 -10.437 3.243 1.00 97.88 195 GLY A O 1
ATOM 1416 N N . VAL A 1 196 ? -12.305 -9.479 3.972 1.00 97.56 196 VAL A N 1
ATOM 1417 C CA . VAL A 1 196 ? -12.546 -8.157 3.374 1.00 97.56 196 VAL A CA 1
ATOM 1418 C C . VAL A 1 196 ? -11.612 -7.936 2.188 1.00 97.56 196 VAL A C 1
ATOM 1420 O O . VAL A 1 196 ? -10.395 -7.908 2.356 1.00 97.56 196 VAL A O 1
ATOM 1423 N N . ASP A 1 197 ? -12.174 -7.699 1.003 1.00 95.25 197 ASP A N 1
ATOM 1424 C CA . ASP A 1 197 ? -11.418 -7.184 -0.141 1.00 95.25 197 ASP A CA 1
ATOM 1425 C C . ASP A 1 197 ? -11.126 -5.687 0.069 1.00 95.25 197 ASP A C 1
ATOM 1427 O O . ASP A 1 197 ? -11.934 -4.811 -0.249 1.00 95.25 197 ASP A O 1
ATOM 1431 N N . LEU A 1 198 ? -9.972 -5.397 0.675 1.00 96.25 198 LEU A N 1
ATOM 1432 C CA . LEU A 1 198 ? -9.544 -4.033 0.996 1.00 96.25 198 LEU A CA 1
ATOM 1433 C C . LEU A 1 198 ? -9.282 -3.172 -0.248 1.00 96.25 198 LEU A C 1
ATOM 1435 O O . LEU A 1 198 ? -9.453 -1.953 -0.185 1.00 96.25 198 LEU A O 1
ATOM 1439 N N . ASP A 1 199 ? -8.890 -3.777 -1.370 1.00 93.38 199 ASP A N 1
ATOM 1440 C CA . ASP A 1 199 ? -8.667 -3.061 -2.628 1.00 93.38 199 ASP A CA 1
ATOM 1441 C C . ASP A 1 199 ? -9.996 -2.578 -3.221 1.00 93.38 199 ASP A C 1
ATOM 1443 O O . ASP A 1 199 ? -10.095 -1.442 -3.690 1.00 93.38 199 ASP A O 1
ATOM 1447 N N . ALA A 1 200 ? -11.048 -3.396 -3.129 1.00 94.88 200 ALA A N 1
ATOM 1448 C CA . ALA A 1 200 ? -12.391 -3.026 -3.572 1.00 94.88 200 ALA A CA 1
ATOM 1449 C C . ALA A 1 200 ? -13.004 -1.859 -2.764 1.00 94.88 200 ALA A C 1
ATOM 1451 O O . ALA A 1 200 ? -13.916 -1.180 -3.243 1.00 94.88 200 ALA A O 1
ATOM 1452 N N . LEU A 1 201 ? -12.495 -1.587 -1.556 1.00 96.56 201 LEU A N 1
ATOM 1453 C CA . LEU A 1 201 ? -12.930 -0.472 -0.705 1.00 96.56 201 LEU A CA 1
ATOM 1454 C C . LEU A 1 201 ? -12.273 0.876 -1.050 1.00 96.56 201 LEU A C 1
ATOM 1456 O O . LEU A 1 201 ? -12.646 1.905 -0.479 1.00 96.56 201 LEU A O 1
ATOM 1460 N N . ILE A 1 202 ? -11.308 0.919 -1.976 1.00 94.94 202 ILE A N 1
ATOM 1461 C CA . ILE A 1 202 ? -10.679 2.175 -2.406 1.00 94.94 202 ILE A CA 1
ATOM 1462 C C . ILE A 1 202 ? -11.727 3.094 -3.051 1.00 94.94 202 ILE A C 1
ATOM 1464 O O . ILE A 1 202 ? -12.417 2.723 -3.997 1.00 94.94 202 ILE A O 1
ATOM 1468 N N . GLY A 1 203 ? -11.833 4.322 -2.540 1.00 94.88 203 GLY A N 1
ATOM 1469 C CA . GLY A 1 203 ? -12.802 5.316 -2.999 1.00 94.88 203 GLY A CA 1
ATOM 1470 C C . GLY A 1 203 ? -14.231 5.094 -2.495 1.00 94.88 203 GLY A C 1
ATOM 1471 O O . GLY A 1 203 ? -15.112 5.860 -2.880 1.00 94.88 203 GLY A O 1
ATOM 1472 N N . ARG A 1 204 ? -14.476 4.089 -1.641 1.00 96.38 204 ARG A N 1
ATOM 1473 C CA . ARG A 1 204 ? -15.805 3.759 -1.105 1.00 96.38 204 ARG A CA 1
ATOM 1474 C C . ARG A 1 204 ? -15.881 3.991 0.402 1.00 96.38 204 ARG A C 1
ATOM 1476 O O . ARG A 1 204 ? -14.884 3.865 1.118 1.00 96.38 204 ARG A O 1
ATOM 1483 N N . GLU A 1 205 ? -17.078 4.320 0.881 1.00 97.94 205 GLU A N 1
ATOM 1484 C CA . GLU A 1 205 ? -17.379 4.255 2.309 1.00 97.94 205 GLU A CA 1
ATOM 1485 C C . GLU A 1 205 ? -17.657 2.813 2.732 1.00 97.94 205 GLU A C 1
ATOM 1487 O O . GLU A 1 205 ? -18.242 2.017 1.998 1.00 97.94 205 GLU A O 1
ATOM 1492 N N . PHE A 1 206 ? -17.262 2.484 3.951 1.00 98.44 206 PHE A N 1
ATOM 1493 C CA . PHE A 1 206 ? -17.583 1.221 4.591 1.00 98.44 206 PHE A CA 1
ATOM 1494 C C . PHE A 1 206 ? -17.750 1.439 6.087 1.00 98.44 206 PHE A C 1
ATOM 1496 O O . PHE A 1 206 ? -17.250 2.407 6.665 1.00 98.44 206 PHE A O 1
ATOM 1503 N N . ARG A 1 207 ? -18.491 0.544 6.726 1.00 98.44 207 ARG A N 1
ATOM 1504 C CA . ARG A 1 207 ? -18.700 0.558 8.168 1.00 98.44 207 ARG A CA 1
ATOM 1505 C C . ARG A 1 207 ? -17.846 -0.52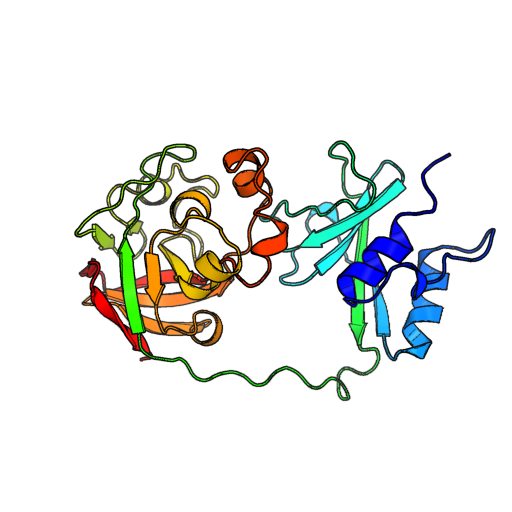8 8.806 1.00 98.44 207 ARG A C 1
ATOM 1507 O O . ARG A 1 207 ? -17.869 -1.662 8.341 1.00 98.44 207 ARG A O 1
ATOM 1514 N N . ALA A 1 208 ? -17.144 -0.186 9.876 1.00 98.12 208 ALA A N 1
ATOM 1515 C CA . ALA A 1 208 ? -16.433 -1.115 10.742 1.00 98.12 208 ALA A CA 1
ATOM 1516 C C . ALA A 1 208 ? -16.960 -0.924 12.170 1.00 98.12 208 ALA A C 1
ATOM 1518 O O . ALA A 1 208 ? -16.699 0.104 12.794 1.00 98.12 208 ALA A O 1
ATOM 1519 N N . GLY A 1 209 ? -17.783 -1.858 12.652 1.00 96.44 209 GLY A N 1
ATOM 1520 C CA . GLY A 1 209 ? -18.510 -1.664 13.912 1.00 96.44 209 GLY A CA 1
ATOM 1521 C C . GLY A 1 209 ? -19.406 -0.423 13.842 1.00 96.44 209 GLY A C 1
ATOM 1522 O O . GLY A 1 209 ? -20.221 -0.296 12.928 1.00 96.44 209 GLY A O 1
ATOM 1523 N N . ASP A 1 210 ? -19.241 0.519 14.765 1.00 92.94 210 ASP A N 1
ATOM 1524 C CA . ASP A 1 210 ? -19.999 1.783 14.768 1.00 92.94 210 ASP A CA 1
ATOM 1525 C C . ASP A 1 210 ? -19.328 2.903 13.953 1.00 92.94 210 ASP A C 1
ATOM 1527 O O . ASP A 1 210 ? -19.892 3.983 13.781 1.00 92.94 210 ASP A O 1
ATOM 1531 N N . VAL A 1 211 ? -18.122 2.660 13.438 1.00 98.38 211 VAL A N 1
ATOM 1532 C CA . VAL A 1 211 ? -17.312 3.659 12.735 1.00 98.38 211 VAL A CA 1
ATOM 1533 C C . VAL A 1 211 ? -17.598 3.607 11.241 1.00 98.38 211 VAL A C 1
ATOM 1535 O O . VAL A 1 211 ? -17.638 2.533 10.638 1.00 98.38 211 VAL A O 1
ATOM 1538 N N . VAL A 1 212 ? -17.741 4.776 10.620 1.00 98.56 212 VAL A N 1
ATOM 1539 C CA . VAL A 1 212 ? -17.780 4.901 9.158 1.00 98.56 212 VAL A CA 1
ATOM 1540 C C . VAL A 1 212 ? -16.426 5.392 8.677 1.00 98.56 212 VAL A C 1
ATOM 1542 O O . VAL A 1 212 ? -15.926 6.421 9.140 1.00 98.56 212 VAL A O 1
ATOM 1545 N N . LEU A 1 213 ? -15.847 4.655 7.738 1.00 98.50 213 LEU A N 1
ATOM 1546 C CA . LEU A 1 213 ? -14.549 4.906 7.133 1.00 98.50 213 LEU A CA 1
ATOM 1547 C C . LEU A 1 213 ? -14.714 5.118 5.628 1.00 98.50 213 LEU A C 1
ATOM 1549 O O . LEU A 1 213 ? -15.639 4.587 5.020 1.00 98.50 213 LEU A O 1
ATOM 1553 N N . VAL A 1 214 ? -13.785 5.848 5.016 1.00 98.19 214 VAL A N 1
ATOM 1554 C CA . VAL A 1 214 ? -13.649 5.927 3.556 1.00 98.19 214 VAL A CA 1
ATOM 1555 C C . VAL A 1 214 ? -12.267 5.440 3.140 1.00 98.19 214 VAL A C 1
ATOM 1557 O O . VAL A 1 214 ? -11.250 5.957 3.610 1.00 98.19 214 VAL A O 1
ATOM 1560 N N . GLY A 1 215 ? -12.220 4.443 2.257 1.00 97.19 215 GLY A N 1
ATOM 1561 C CA . GLY A 1 215 ? -10.970 3.948 1.692 1.00 97.19 215 GLY A CA 1
ATOM 1562 C C . GLY A 1 215 ? -10.366 4.977 0.740 1.00 97.19 215 GLY A C 1
ATOM 1563 O O . GLY A 1 215 ? -11.058 5.545 -0.102 1.00 97.19 215 GLY A O 1
ATOM 1564 N N . ARG A 1 216 ? -9.066 5.251 0.864 1.00 94.62 216 ARG A N 1
ATOM 1565 C CA . ARG A 1 216 ? -8.386 6.292 0.077 1.00 94.62 216 ARG A CA 1
ATOM 1566 C C . ARG A 1 216 ? -7.472 5.727 -0.987 1.00 94.62 216 ARG A C 1
ATOM 1568 O O . ARG A 1 216 ? -7.572 6.108 -2.146 1.00 94.62 216 ARG A O 1
ATOM 1575 N N . ARG A 1 217 ? -6.539 4.874 -0.579 1.00 90.56 217 ARG A N 1
ATOM 1576 C CA . ARG A 1 217 ? -5.497 4.319 -1.447 1.00 90.56 217 ARG A CA 1
ATOM 1577 C C . ARG A 1 217 ? -4.842 3.122 -0.780 1.00 90.56 217 ARG A C 1
ATOM 1579 O O . ARG A 1 217 ? -4.900 2.994 0.444 1.00 90.56 217 ARG A O 1
ATOM 1586 N N . ARG A 1 218 ? -4.139 2.316 -1.568 1.00 90.62 218 ARG A N 1
ATOM 1587 C CA . ARG A 1 218 ? -3.271 1.261 -1.042 1.00 90.62 218 ARG A CA 1
ATOM 1588 C C . ARG A 1 218 ? -2.257 1.818 -0.045 1.00 90.62 218 ARG A C 1
ATOM 1590 O O . ARG A 1 218 ? -1.707 2.912 -0.220 1.00 90.62 218 ARG A O 1
ATOM 1597 N N . CYS A 1 219 ? -1.997 1.052 1.005 1.00 89.44 219 CYS A N 1
ATOM 1598 C CA . CYS A 1 219 ? -0.949 1.327 1.969 1.00 89.44 219 CYS A CA 1
ATOM 1599 C C . CYS A 1 219 ? 0.338 0.613 1.555 1.00 89.44 219 CYS A C 1
ATOM 1601 O O . CYS A 1 219 ? 0.775 -0.329 2.217 1.00 89.44 219 CYS A O 1
ATOM 1603 N N . GLU A 1 220 ? 0.933 1.076 0.454 1.00 86.69 220 GLU A N 1
ATOM 1604 C CA . GLU A 1 220 ? 2.185 0.512 -0.053 1.00 86.69 220 GLU A CA 1
ATOM 1605 C C . GLU A 1 220 ? 3.291 0.561 1.024 1.00 86.69 220 GLU A C 1
ATOM 1607 O O . GLU A 1 220 ? 3.349 1.516 1.816 1.00 86.69 220 GLU A O 1
ATOM 1612 N N . PRO A 1 221 ? 4.140 -0.479 1.106 1.00 84.88 221 PRO A N 1
ATOM 1613 C CA . PRO A 1 221 ? 5.281 -0.505 2.014 1.00 84.88 221 PRO A CA 1
ATOM 1614 C C . PRO A 1 221 ? 6.291 0.591 1.642 1.00 84.88 221 PRO A C 1
ATOM 1616 O O . PRO A 1 221 ? 6.229 1.160 0.558 1.00 84.88 221 PRO A O 1
ATOM 1619 N N . CYS A 1 222 ? 7.214 0.912 2.553 1.00 78.06 222 CYS A N 1
ATOM 1620 C CA . CYS A 1 222 ? 8.277 1.901 2.335 1.00 78.06 222 CYS A CA 1
ATOM 1621 C C . CYS A 1 222 ? 9.597 1.442 2.969 1.00 78.06 222 CYS A C 1
ATOM 1623 O O . CYS A 1 222 ? 9.596 0.576 3.849 1.00 78.06 222 CYS A O 1
ATOM 1625 N N . ALA A 1 223 ? 10.733 2.049 2.601 1.00 75.75 223 ALA A N 1
ATOM 1626 C CA . ALA A 1 223 ? 12.024 1.685 3.200 1.00 75.75 223 ALA A CA 1
ATOM 1627 C C . ALA A 1 223 ? 12.061 1.878 4.723 1.00 75.75 223 ALA A C 1
ATOM 1629 O O . ALA A 1 223 ? 12.772 1.152 5.413 1.00 75.75 223 ALA A O 1
ATOM 1630 N N . HIS A 1 224 ? 11.286 2.818 5.275 1.00 79.19 224 HIS A N 1
ATOM 1631 C CA . HIS A 1 224 ? 11.161 2.951 6.728 1.00 79.19 224 HIS A CA 1
ATOM 1632 C C . HIS A 1 224 ? 10.559 1.689 7.369 1.00 79.19 224 HIS A C 1
ATOM 1634 O O . HIS A 1 224 ? 11.084 1.221 8.376 1.00 79.19 224 HIS A O 1
ATOM 1640 N N . LEU A 1 225 ? 9.531 1.090 6.757 1.00 85.00 225 LEU A N 1
ATOM 1641 C CA . LEU A 1 225 ? 8.959 -0.180 7.214 1.00 85.00 225 LEU A CA 1
ATOM 1642 C C . LEU A 1 225 ? 9.983 -1.322 7.136 1.00 85.00 225 LEU A C 1
ATOM 1644 O O . LEU A 1 225 ? 10.100 -2.102 8.080 1.00 85.00 225 LEU A O 1
ATOM 1648 N N . GLN A 1 226 ? 10.758 -1.386 6.047 1.00 84.94 226 GLN A N 1
ATOM 1649 C CA . GLN A 1 226 ? 11.823 -2.382 5.900 1.00 84.94 226 GLN A CA 1
ATOM 1650 C C . GLN A 1 226 ? 12.886 -2.243 6.993 1.00 84.94 226 GLN A C 1
ATOM 1652 O O . GLN A 1 226 ? 13.243 -3.236 7.615 1.00 84.94 226 GLN A O 1
ATOM 1657 N N . ARG A 1 227 ? 13.335 -1.016 7.292 1.00 83.69 227 ARG A N 1
ATOM 1658 C CA . ARG A 1 227 ? 14.306 -0.763 8.372 1.00 83.69 227 ARG A CA 1
ATOM 1659 C C . ARG A 1 227 ? 13.793 -1.221 9.737 1.00 83.69 227 ARG A C 1
ATOM 1661 O O . ARG A 1 227 ? 14.562 -1.773 10.514 1.00 83.69 227 ARG A O 1
ATOM 1668 N N . LEU A 1 228 ? 12.505 -1.023 10.020 1.00 85.62 228 LEU A N 1
ATOM 1669 C CA . LEU A 1 228 ? 11.884 -1.485 11.267 1.00 85.62 228 LEU A CA 1
ATOM 1670 C C . LEU A 1 228 ? 11.724 -3.008 11.342 1.00 85.62 228 LEU A C 1
ATOM 1672 O O . LEU A 1 228 ? 11.602 -3.551 12.434 1.00 85.62 228 LEU A O 1
ATOM 1676 N N . SER A 1 229 ? 11.727 -3.691 10.198 1.00 85.69 229 SER A N 1
ATOM 1677 C CA . SER A 1 229 ? 11.530 -5.142 10.111 1.00 85.69 229 SER A CA 1
ATOM 1678 C C . SER A 1 229 ? 12.840 -5.937 10.167 1.00 85.69 229 SER A C 1
ATOM 1680 O O . SER A 1 229 ? 12.807 -7.168 10.137 1.00 85.69 229 SER A O 1
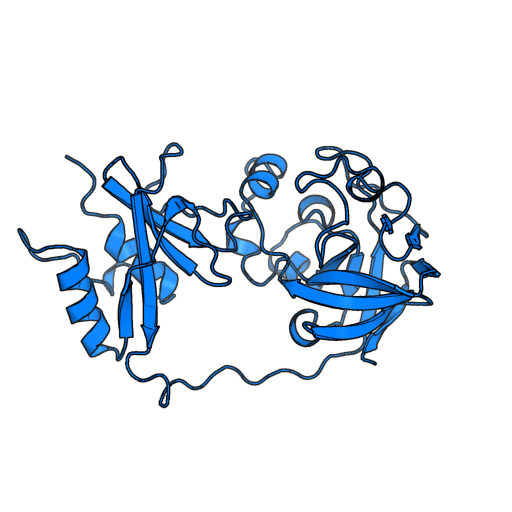ATOM 1682 N N . GLY A 1 230 ? 13.985 -5.250 10.267 1.00 84.38 230 GLY A N 1
ATOM 1683 C CA . GLY A 1 230 ? 15.310 -5.868 10.265 1.00 84.38 230 GLY A CA 1
ATOM 1684 C C . GLY A 1 230 ? 15.563 -6.663 8.983 1.00 84.38 230 GLY A C 1
ATOM 1685 O O . GLY A 1 230 ? 15.248 -6.203 7.883 1.00 84.38 230 GLY A O 1
ATOM 1686 N N . ASP A 1 231 ? 16.089 -7.877 9.141 1.00 83.19 231 ASP A N 1
ATOM 1687 C CA . ASP A 1 231 ? 16.427 -8.775 8.028 1.00 83.19 231 ASP A CA 1
ATOM 1688 C C . ASP A 1 231 ? 15.201 -9.438 7.381 1.00 83.19 231 ASP A C 1
ATOM 1690 O O . ASP A 1 231 ? 15.321 -10.087 6.341 1.00 83.19 231 ASP A O 1
ATOM 1694 N N . ARG A 1 232 ? 14.003 -9.295 7.969 1.00 86.50 232 ARG A N 1
ATOM 1695 C CA . ARG A 1 232 ? 12.786 -9.855 7.376 1.00 86.50 232 ARG A CA 1
ATOM 1696 C C . ARG A 1 232 ? 12.422 -9.055 6.121 1.00 86.50 232 ARG A C 1
ATOM 1698 O O . ARG A 1 232 ? 12.161 -7.855 6.234 1.00 86.50 232 ARG A O 1
ATOM 1705 N N . PRO A 1 233 ? 12.317 -9.685 4.939 1.00 84.31 233 PRO A N 1
ATOM 1706 C CA . PRO A 1 233 ? 11.869 -8.988 3.743 1.00 84.31 233 PRO A CA 1
ATOM 1707 C C . PRO A 1 233 ? 10.377 -8.670 3.878 1.00 84.31 233 PRO A C 1
ATOM 1709 O O . PRO A 1 233 ? 9.546 -9.570 3.923 1.00 84.31 233 PRO A O 1
ATOM 1712 N N . VAL A 1 234 ? 10.031 -7.386 3.947 1.00 86.50 234 VAL A N 1
ATOM 1713 C CA . VAL A 1 234 ? 8.629 -6.924 4.005 1.00 86.50 234 VAL A CA 1
ATOM 1714 C C . VAL A 1 234 ? 8.289 -6.004 2.846 1.00 86.50 234 VAL A C 1
ATOM 1716 O O . VAL A 1 234 ? 7.142 -5.935 2.423 1.00 86.50 234 VAL A O 1
ATOM 1719 N N . LEU A 1 235 ? 9.296 -5.323 2.304 1.00 81.88 235 LEU A N 1
ATOM 1720 C CA . LEU A 1 235 ? 9.128 -4.299 1.291 1.00 81.88 235 LEU A CA 1
ATOM 1721 C C . LEU A 1 235 ? 8.530 -4.860 0.000 1.00 81.88 235 LEU A C 1
ATOM 1723 O O . LEU A 1 235 ? 7.445 -4.462 -0.393 1.00 81.88 235 LEU A O 1
ATOM 1727 N N . ARG A 1 236 ? 9.204 -5.825 -0.628 1.00 78.81 236 ARG A N 1
ATOM 1728 C CA . ARG A 1 236 ? 8.729 -6.454 -1.866 1.00 78.81 236 ARG A CA 1
ATOM 1729 C C . ARG A 1 236 ? 7.485 -7.332 -1.656 1.00 78.81 236 ARG A C 1
ATOM 1731 O O . ARG A 1 236 ? 6.557 -7.191 -2.447 1.00 78.81 236 ARG A O 1
ATOM 1738 N N . PRO A 1 237 ? 7.411 -8.190 -0.618 1.00 88.06 237 PRO A N 1
ATOM 1739 C CA . PRO A 1 237 ? 6.234 -9.033 -0.399 1.00 88.06 237 PRO A CA 1
ATOM 1740 C C . PRO A 1 237 ? 4.923 -8.259 -0.214 1.00 88.06 237 PRO A C 1
ATOM 1742 O O . PRO A 1 237 ? 3.881 -8.718 -0.666 1.00 88.06 237 PRO A O 1
ATOM 1745 N N . LEU A 1 238 ? 4.971 -7.078 0.415 1.00 89.00 238 LEU A N 1
ATOM 1746 C CA . LEU A 1 238 ? 3.781 -6.261 0.674 1.00 89.00 238 LEU A CA 1
ATOM 1747 C C . LEU A 1 238 ? 3.420 -5.303 -0.470 1.00 89.00 238 LEU A C 1
ATOM 1749 O O . LEU A 1 238 ? 2.447 -4.561 -0.335 1.00 89.00 238 LEU A O 1
ATOM 1753 N N . VAL A 1 239 ? 4.155 -5.275 -1.585 1.00 85.25 239 VAL A N 1
ATOM 1754 C CA . VAL A 1 239 ? 3.756 -4.454 -2.741 1.00 85.25 239 VAL A CA 1
ATOM 1755 C C . VAL A 1 239 ? 2.370 -4.896 -3.208 1.00 85.25 239 VAL A C 1
ATOM 1757 O O . VAL A 1 239 ? 2.140 -6.076 -3.455 1.00 85.25 239 VAL A O 1
ATOM 1760 N N . HIS A 1 240 ? 1.436 -3.946 -3.289 1.00 85.81 240 HIS A N 1
ATOM 1761 C CA . HIS A 1 240 ? 0.016 -4.164 -3.598 1.00 85.81 240 HIS A CA 1
ATOM 1762 C C . HIS A 1 240 ? -0.754 -5.066 -2.616 1.00 85.81 240 HIS A C 1
ATOM 1764 O O . HIS A 1 240 ? -1.935 -5.315 -2.826 1.00 85.81 240 HIS A O 1
ATOM 1770 N N . ARG A 1 241 ? -0.112 -5.500 -1.526 1.00 91.19 241 ARG A N 1
ATOM 1771 C CA . ARG A 1 241 ? -0.678 -6.325 -0.441 1.00 91.19 241 ARG A CA 1
ATOM 1772 C C . ARG A 1 241 ? -0.509 -5.678 0.936 1.00 91.19 241 ARG A C 1
ATOM 1774 O O . ARG A 1 241 ? -0.812 -6.255 1.971 1.00 91.19 241 ARG A O 1
ATOM 1781 N N . GLY A 1 242 ? -0.013 -4.442 0.969 1.00 90.25 242 GLY A N 1
ATOM 1782 C CA . GLY A 1 242 ? 0.207 -3.672 2.191 1.00 90.25 242 GLY A CA 1
ATOM 1783 C C . GLY A 1 242 ? -1.081 -3.149 2.830 1.00 90.25 242 GLY A C 1
ATOM 1784 O O . GLY A 1 242 ? -1.009 -2.480 3.861 1.00 90.25 242 GLY A O 1
ATOM 1785 N N . GLY A 1 243 ? -2.238 -3.425 2.224 1.00 94.94 243 GLY A N 1
ATOM 1786 C CA . GLY A 1 243 ? -3.561 -3.081 2.729 1.00 94.94 243 GLY A CA 1
ATOM 1787 C C . GLY A 1 243 ? -4.044 -1.687 2.325 1.00 94.94 243 GLY A C 1
ATOM 1788 O O . GLY A 1 243 ? -3.648 -1.152 1.290 1.00 94.94 243 GLY A O 1
ATOM 1789 N N . LEU A 1 244 ? -4.911 -1.082 3.137 1.00 96.25 244 LEU A N 1
ATOM 1790 C CA . LEU A 1 244 ? -5.685 0.117 2.799 1.00 96.25 244 LEU A CA 1
ATOM 1791 C C . LEU A 1 244 ? -5.391 1.272 3.758 1.00 96.25 244 LEU A C 1
ATOM 1793 O O . LEU A 1 244 ? -5.338 1.098 4.972 1.00 96.25 244 LEU A O 1
ATOM 1797 N N . ARG A 1 245 ? -5.244 2.481 3.215 1.00 95.44 245 ARG A N 1
ATOM 1798 C CA . ARG A 1 245 ? -5.311 3.737 3.971 1.00 95.44 245 ARG A CA 1
ATOM 1799 C C . ARG A 1 245 ? -6.739 4.262 3.953 1.00 95.44 245 ARG A C 1
ATOM 1801 O O . ARG A 1 245 ? -7.327 4.359 2.875 1.00 95.44 245 ARG A O 1
ATOM 1808 N N . ALA A 1 246 ? -7.260 4.648 5.110 1.00 97.25 246 ALA A N 1
ATOM 1809 C CA . ALA A 1 246 ? -8.620 5.144 5.266 1.00 97.25 246 ALA A CA 1
ATOM 1810 C C . ALA A 1 246 ? -8.677 6.406 6.137 1.00 97.25 246 ALA A C 1
ATOM 1812 O O . ALA A 1 246 ? -7.787 6.660 6.952 1.00 97.25 246 ALA A O 1
ATOM 1813 N N . ASP A 1 247 ? -9.748 7.177 5.958 1.00 97.50 247 ASP A N 1
ATOM 1814 C CA . ASP A 1 247 ? -10.104 8.288 6.843 1.00 97.50 247 ASP A CA 1
ATOM 1815 C C . ASP A 1 247 ? -11.387 7.986 7.610 1.00 97.50 247 ASP A C 1
ATOM 1817 O O . ASP A 1 247 ? -12.275 7.297 7.103 1.00 97.50 247 ASP A O 1
ATOM 1821 N N . VAL A 1 248 ? -11.491 8.534 8.820 1.00 97.88 248 VAL A N 1
ATOM 1822 C CA . VAL A 1 248 ? -12.679 8.414 9.662 1.00 97.88 248 VAL A CA 1
ATOM 1823 C C . VAL A 1 248 ? -13.702 9.466 9.238 1.00 97.88 248 VAL A C 1
ATOM 1825 O O . VAL A 1 248 ? -13.451 10.666 9.339 1.00 97.88 248 VAL A O 1
ATOM 1828 N N . VAL A 1 249 ? -14.860 9.005 8.765 1.00 97.94 249 VAL A N 1
ATOM 1829 C CA . VAL A 1 249 ? -16.005 9.847 8.383 1.00 97.94 249 VAL A CA 1
ATOM 1830 C C . VAL A 1 249 ? -16.897 10.089 9.595 1.00 97.94 249 VAL A C 1
ATOM 1832 O O . VAL A 1 249 ? -17.249 11.223 9.907 1.00 97.94 249 VAL A O 1
ATOM 1835 N N . THR A 1 250 ? -17.248 9.021 10.310 1.00 98.06 250 THR A N 1
ATOM 1836 C CA . THR A 1 250 ? -18.009 9.082 11.564 1.00 98.06 250 THR A CA 1
ATOM 1837 C C . THR A 1 250 ? -17.259 8.293 12.619 1.00 98.06 250 THR A C 1
ATOM 1839 O O . THR A 1 250 ? -16.913 7.137 12.388 1.00 98.06 250 THR A O 1
ATOM 1842 N N . GLY A 1 251 ? -16.975 8.945 13.747 1.00 97.81 251 GLY A N 1
ATOM 1843 C CA . GLY A 1 251 ? -16.219 8.356 14.846 1.00 97.81 251 GLY A CA 1
ATOM 1844 C C . GLY A 1 251 ? -17.012 7.336 15.650 1.00 97.81 251 GLY A C 1
ATOM 1845 O O . GLY A 1 251 ? -18.231 7.243 15.543 1.00 97.81 251 GLY A O 1
ATOM 1846 N N . GLY A 1 252 ? -16.296 6.596 16.486 1.00 98.06 252 GLY A N 1
ATOM 1847 C CA . GLY A 1 252 ? -16.844 5.518 17.300 1.00 98.06 252 GLY A CA 1
ATOM 1848 C C . GLY A 1 252 ? -15.733 4.614 17.816 1.00 98.06 252 GLY A C 1
ATOM 1849 O O . GLY A 1 252 ? -14.550 4.907 17.643 1.00 98.06 252 GLY A O 1
ATOM 1850 N N . THR A 1 253 ? -16.102 3.516 18.464 1.00 98.38 253 THR A N 1
ATOM 1851 C CA . THR A 1 253 ? -15.128 2.562 19.003 1.00 98.38 253 THR A CA 1
ATOM 1852 C C . THR A 1 253 ? -15.007 1.354 18.087 1.00 98.38 253 THR A C 1
ATOM 1854 O O . THR A 1 253 ? -16.015 0.717 17.796 1.00 98.38 253 THR A O 1
ATOM 1857 N N . LEU A 1 254 ? -13.778 1.025 17.690 1.00 98.50 254 LEU A N 1
ATOM 1858 C CA . LEU A 1 254 ? -13.441 -0.196 16.955 1.00 98.50 254 LEU A CA 1
ATOM 1859 C C . LEU A 1 254 ? -13.001 -1.292 17.921 1.00 98.50 254 LEU A C 1
ATOM 1861 O O . LEU A 1 254 ? -12.250 -1.015 18.860 1.00 98.50 254 LEU A O 1
ATOM 1865 N N . ARG A 1 255 ? -13.428 -2.530 17.670 1.00 98.69 255 ARG A N 1
ATOM 1866 C CA . ARG A 1 255 ? -13.097 -3.723 18.460 1.00 98.69 255 ARG A CA 1
ATOM 1867 C C . ARG A 1 255 ? -12.798 -4.918 17.551 1.00 98.69 255 ARG A C 1
ATOM 1869 O O . ARG A 1 255 ? -13.390 -5.030 16.476 1.00 98.69 255 ARG A O 1
ATOM 1876 N N . PRO A 1 256 ? -11.937 -5.858 17.977 1.00 98.69 256 PRO A N 1
ATOM 1877 C CA . PRO A 1 256 ? -11.909 -7.190 17.382 1.00 98.69 256 PRO A CA 1
ATOM 1878 C C . PRO A 1 256 ? -13.312 -7.820 17.369 1.00 98.69 256 PRO A C 1
ATOM 1880 O O . PRO A 1 256 ? -14.059 -7.708 18.340 1.00 98.69 256 PRO A O 1
ATOM 1883 N N . GLY A 1 257 ? -13.666 -8.469 16.263 1.00 98.56 257 GLY A N 1
ATOM 1884 C CA . GLY A 1 257 ? -14.984 -9.043 15.993 1.00 98.56 257 GLY A CA 1
ATOM 1885 C C . GLY A 1 257 ? -15.978 -8.091 15.320 1.00 98.56 257 GLY A C 1
ATOM 1886 O O . GLY A 1 257 ? -16.996 -8.562 14.812 1.00 98.56 257 GLY A O 1
ATOM 1887 N N . ASP A 1 258 ? -15.701 -6.783 15.262 1.00 98.75 258 ASP A N 1
ATOM 1888 C CA . ASP A 1 258 ? -16.593 -5.830 14.600 1.00 98.75 258 ASP A CA 1
ATOM 1889 C C . ASP A 1 258 ? -16.743 -6.162 13.113 1.00 98.75 258 ASP A C 1
ATOM 1891 O O . ASP A 1 258 ? -15.759 -6.340 12.392 1.00 98.75 258 ASP A O 1
ATOM 1895 N N . ALA A 1 259 ? -17.989 -6.203 12.639 1.00 98.56 259 ALA A N 1
ATOM 1896 C CA . ALA A 1 259 ? -18.279 -6.432 11.232 1.00 98.56 259 ALA A CA 1
ATOM 1897 C C . ALA A 1 259 ? -17.741 -5.279 10.376 1.00 98.56 259 ALA A C 1
ATOM 1899 O O . ALA A 1 259 ? -17.970 -4.106 10.685 1.00 98.56 259 ALA A O 1
ATOM 1900 N N . VAL A 1 260 ? -17.089 -5.635 9.272 1.00 98.62 260 VAL A N 1
ATOM 1901 C CA . VAL A 1 260 ? -16.642 -4.718 8.224 1.00 98.62 260 VAL A CA 1
ATOM 1902 C C . VAL A 1 260 ? -17.549 -4.925 7.023 1.00 98.62 260 VAL A C 1
ATOM 1904 O O . VAL A 1 260 ? -17.529 -5.988 6.404 1.00 98.62 260 VAL A O 1
ATOM 1907 N N . VAL A 1 261 ? -18.382 -3.931 6.724 1.00 97.94 261 VAL A N 1
ATOM 1908 C CA . VAL A 1 261 ? -19.403 -4.015 5.677 1.00 97.94 261 VAL A CA 1
ATOM 1909 C C . VAL A 1 261 ? -19.302 -2.828 4.712 1.00 97.94 261 VAL A C 1
ATOM 1911 O O . VAL A 1 261 ? -19.243 -1.682 5.168 1.00 97.94 261 VAL A O 1
ATOM 1914 N N . PRO A 1 262 ? -19.298 -3.069 3.391 1.00 95.25 262 PRO A N 1
ATOM 1915 C CA . PRO A 1 262 ? -19.405 -2.007 2.387 1.00 95.25 262 PRO A CA 1
ATOM 1916 C C . PRO A 1 262 ? -20.707 -1.205 2.566 1.00 95.25 262 PRO A C 1
ATOM 1918 O O . PRO A 1 262 ? -21.708 -1.774 3.012 1.00 95.25 262 PRO A O 1
ATOM 1921 N N . ARG A 1 263 ? -20.695 0.097 2.249 1.00 89.88 263 ARG A N 1
ATOM 1922 C CA . ARG A 1 263 ? -21.896 0.954 2.249 1.00 89.88 263 ARG A CA 1
ATOM 1923 C C . ARG A 1 263 ? -22.399 1.244 0.843 1.00 89.88 263 ARG A C 1
ATOM 1925 O O . ARG A 1 263 ? -21.561 1.306 -0.083 1.00 89.88 263 ARG A O 1
#